Protein AF-A0A101W397-F1 (afdb_monomer_lite)

Foldseek 3Di:
DDDDDDDDDDDDDDDDDDDDDDDDDDDDDDDDDDDPPDPPPPPPPDPPLDFDKWWAAFQFKFAAPDDPPDDIDGGDHTAIWTFGDWDADPVRFIKTWTWDQDPQRDTDTGIDGVVRTDDDQLPAPDFDPQKDKQPATFFAAPSVVCVRLHDQWGWHDDPQAIWTQGPHVPSQKIFHADRPRRTTAKIKGQDPPIAMPVRDGFFDQQVVVLVVVVVPFAFQPDCVQPPQCSSQWGDSDPQKIKGFDWPDSDRDRPITTRMIMIHGRVVVPD

Sequence (270 aa):
MRKICVVLLVVLFITGCSIQHESFKEDPQVEDSTIESQDNTNETDSSAIFPKVMFLKGNDIIRFFPDDKSDSIKEIKNTYVTVYNVINNAEREEWAIVEYIDEVNQKHHGYVMSERLSDRPNIPQYVCNQEAISDIAIGDGLEKAIIQYGDDYEVYKSEFGINYAFNKKNRDVITQIDPMSFTVKAIIVNSSGYKTKENFQVGHNAIKVIESYKSKYEMNTDQQLFNDRPESTFDIGDGYVIEFNYEPKELGEESIITSISLYNITDGDW

Secondary structure (DSSP, 8-state):
---------------------------------------------------EEEEEPTT--EEPSS-TTS-EE-S--SEEEEEEEEEE-TT--EEEEEEEE-TT--EEEEEEEGGGEE------S----S--BTTB-TT-BHHHHHHHH-S-EEEEEETTEEEEEESTTT--EEEEE-TTT-BEEEEEE-STT--BTTS--TTSBHHHHHHHHHTTSEE---TTT-SS-GGGEEEEETTEEEEEEEESSS--TT-EEEEEEEEESTT---

Structure (mmCIF, N/CA/C/O backbone):
data_AF-A0A101W397-F1
#
_entry.id   AF-A0A101W397-F1
#
loop_
_atom_site.group_PDB
_atom_site.id
_atom_site.type_symbol
_atom_site.label_atom_id
_atom_site.label_alt_id
_atom_site.label_comp_id
_atom_site.label_asym_id
_atom_site.label_entity_id
_atom_site.label_seq_id
_atom_site.pdbx_PDB_ins_code
_atom_site.Cartn_x
_atom_site.Cartn_y
_atom_site.Cartn_z
_atom_site.occupancy
_atom_site.B_iso_or_equiv
_atom_site.auth_seq_id
_atom_site.auth_comp_id
_atom_site.auth_asym_id
_atom_site.auth_atom_id
_atom_site.pdbx_PDB_model_num
ATOM 1 N N . MET A 1 1 ? -58.449 36.288 -7.772 1.00 36.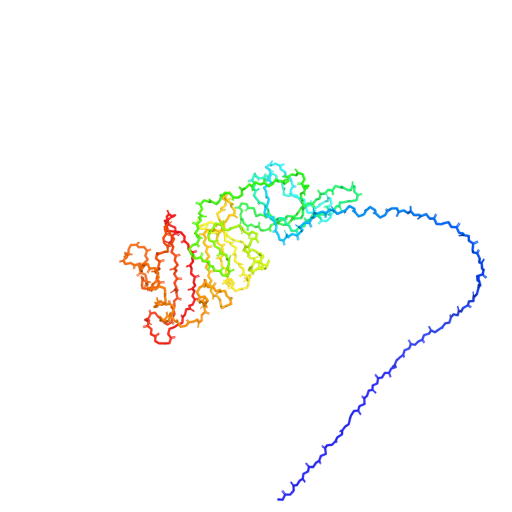91 1 MET A N 1
ATOM 2 C CA . MET A 1 1 ? -58.276 37.252 -8.881 1.00 36.91 1 MET A CA 1
ATOM 3 C C . MET A 1 1 ? -56.986 36.931 -9.617 1.00 36.91 1 MET A C 1
ATOM 5 O O . MET A 1 1 ? -55.999 36.661 -8.957 1.00 36.91 1 MET A O 1
ATOM 9 N N . ARG A 1 2 ? -57.058 36.982 -10.955 1.00 35.59 2 ARG A N 1
ATOM 10 C CA . ARG A 1 2 ? -55.991 37.054 -11.976 1.00 35.59 2 ARG A CA 1
ATOM 11 C C . ARG A 1 2 ? -54.929 35.940 -12.054 1.00 35.59 2 ARG A C 1
ATOM 13 O O . ARG A 1 2 ? -53.919 35.947 -11.369 1.00 35.59 2 ARG A O 1
ATOM 20 N N . LYS A 1 3 ? -55.169 35.069 -13.043 1.00 39.75 3 LYS A N 1
ATOM 21 C CA . LYS A 1 3 ? -54.182 34.387 -13.894 1.00 39.75 3 LYS A CA 1
ATOM 22 C C . LYS A 1 3 ? -53.359 35.414 -14.688 1.00 39.75 3 LYS A C 1
ATOM 24 O O . LYS A 1 3 ? -53.965 36.362 -15.184 1.00 39.75 3 LYS A O 1
ATOM 29 N N . ILE A 1 4 ? -52.074 35.141 -14.929 1.00 40.09 4 ILE A N 1
ATOM 30 C CA . ILE A 1 4 ? -51.375 35.493 -16.179 1.00 40.09 4 ILE A CA 1
ATOM 31 C C . ILE A 1 4 ? -50.495 34.298 -16.585 1.00 40.09 4 ILE A C 1
ATOM 33 O O . ILE A 1 4 ? -49.585 33.906 -15.863 1.00 40.09 4 ILE A O 1
ATOM 37 N N . CYS A 1 5 ? -50.841 33.712 -17.732 1.00 35.28 5 CYS A N 1
ATOM 38 C CA . CYS A 1 5 ? -49.991 32.890 -18.597 1.00 35.28 5 CYS A CA 1
ATOM 39 C C . CYS A 1 5 ? -49.110 33.800 -19.466 1.00 35.28 5 CYS A C 1
ATOM 41 O O . CYS A 1 5 ? -49.537 34.918 -19.725 1.00 35.28 5 CYS A O 1
ATOM 43 N N . VAL A 1 6 ? -47.987 33.280 -19.980 1.00 35.62 6 VAL A N 1
ATOM 44 C CA . VAL A 1 6 ? -47.456 33.349 -21.375 1.00 35.62 6 VAL A CA 1
ATOM 45 C C . VAL A 1 6 ? -46.057 32.680 -21.304 1.00 35.62 6 VAL A C 1
ATOM 47 O O . VAL A 1 6 ? -45.272 33.093 -20.464 1.00 35.62 6 VAL A O 1
ATOM 50 N N . VAL A 1 7 ? -45.692 31.544 -21.921 1.00 34.75 7 VAL A N 1
ATOM 51 C CA . VAL A 1 7 ? -45.865 30.948 -23.269 1.00 34.75 7 VAL A CA 1
ATOM 52 C C . VAL A 1 7 ? -44.753 31.364 -24.262 1.00 34.75 7 VAL A C 1
ATOM 54 O O . VAL A 1 7 ? -44.629 32.544 -24.561 1.00 34.75 7 VAL A O 1
ATOM 57 N N . LEU A 1 8 ? -44.080 30.339 -24.833 1.00 33.28 8 LEU A N 1
ATOM 58 C CA . LEU A 1 8 ? -43.352 30.276 -26.132 1.00 33.28 8 LEU A CA 1
ATOM 59 C C . LEU A 1 8 ? -41.968 30.974 -26.262 1.00 33.28 8 LEU A C 1
ATOM 61 O O . LEU A 1 8 ? -41.724 31.957 -25.585 1.00 33.28 8 LEU A O 1
ATOM 65 N N . LEU A 1 9 ? -41.016 30.599 -27.139 1.00 29.72 9 LEU A N 1
ATOM 66 C CA . LEU A 1 9 ? -40.838 29.538 -28.154 1.00 29.72 9 LEU A CA 1
ATOM 67 C C . LEU A 1 9 ? -39.337 29.503 -28.567 1.00 29.72 9 LEU A C 1
ATOM 69 O O . LEU A 1 9 ? -38.675 30.535 -28.591 1.00 29.72 9 LEU A O 1
ATOM 73 N N . VAL A 1 10 ? -38.877 28.306 -28.938 1.00 37.97 10 VAL A N 1
ATOM 74 C CA . VAL A 1 10 ? -37.783 27.876 -29.848 1.00 37.97 10 VAL A CA 1
ATOM 75 C C . VAL A 1 10 ? -37.373 28.864 -30.959 1.00 37.97 10 VAL A C 1
ATOM 77 O O . VAL A 1 10 ? -38.273 29.454 -31.536 1.00 37.97 10 VAL A O 1
ATOM 80 N N . VAL A 1 11 ? -36.080 28.900 -31.359 1.00 35.59 11 VAL A N 1
ATOM 81 C CA . VAL A 1 11 ? -35.589 28.836 -32.772 1.00 35.59 11 VAL A CA 1
ATOM 82 C C . VAL A 1 11 ? -34.094 28.428 -32.834 1.00 35.59 11 VAL A C 1
ATOM 84 O O . VAL A 1 11 ? -33.241 29.040 -32.197 1.00 35.59 11 VAL A O 1
ATOM 87 N N . LEU A 1 12 ? -33.813 27.394 -33.644 1.00 35.88 12 LEU A N 1
ATOM 88 C CA . LEU A 1 12 ? -32.516 26.968 -34.200 1.00 35.88 12 LEU A CA 1
ATOM 89 C C . LEU A 1 12 ? -31.963 27.975 -35.224 1.00 35.88 12 LEU A C 1
ATOM 91 O O . LEU A 1 12 ? -32.729 28.478 -36.039 1.00 35.88 12 LEU A O 1
ATOM 95 N N . PHE A 1 13 ? -30.636 28.085 -35.338 1.00 31.44 13 PHE A N 1
ATOM 96 C CA . PHE A 1 13 ? -29.997 28.427 -36.615 1.00 31.44 13 PHE A CA 1
ATOM 97 C C . PHE A 1 13 ? -28.867 27.446 -36.950 1.00 31.44 13 PHE A C 1
ATOM 99 O O . PHE A 1 13 ? -27.855 27.366 -36.259 1.00 31.44 13 PHE A O 1
ATOM 106 N N . ILE A 1 14 ? -29.091 26.700 -38.034 1.00 40.31 14 ILE A N 1
ATOM 107 C CA . ILE A 1 14 ? -28.082 26.043 -38.873 1.00 40.31 14 ILE A CA 1
ATOM 108 C C . ILE A 1 14 ? -27.760 27.003 -40.032 1.00 40.31 14 ILE A C 1
ATOM 110 O O . ILE A 1 14 ? -28.566 27.877 -40.355 1.00 40.31 14 ILE A O 1
ATOM 114 N N . THR A 1 15 ? -26.633 26.731 -40.694 1.00 39.16 15 THR A N 1
ATOM 115 C CA . THR A 1 15 ? -26.078 27.235 -41.968 1.00 39.16 15 THR A CA 1
ATOM 116 C C . THR A 1 15 ? -24.932 28.220 -41.746 1.00 39.16 15 THR A C 1
ATOM 118 O O . THR A 1 15 ? -25.060 29.173 -40.995 1.00 39.16 15 THR A O 1
ATOM 121 N N . GLY A 1 16 ? -23.747 28.040 -42.322 1.00 30.30 16 GLY A N 1
ATOM 122 C CA . GLY A 1 16 ? -23.293 27.106 -43.349 1.00 30.30 16 GLY A CA 1
ATOM 123 C C . GLY A 1 16 ? -22.320 27.853 -44.259 1.00 30.30 16 GLY A C 1
ATOM 124 O O . GLY A 1 16 ? -22.535 29.029 -44.527 1.00 30.30 16 GLY A O 1
ATOM 125 N N . CYS A 1 17 ? -21.270 27.190 -44.738 1.00 28.19 17 CYS A N 1
ATOM 126 C CA . CYS A 1 17 ? -20.676 27.538 -46.026 1.00 28.19 17 CYS A CA 1
ATOM 127 C C . CYS A 1 17 ? -19.911 26.339 -46.591 1.00 28.19 17 CYS A C 1
ATOM 129 O O . CYS A 1 17 ? -18.896 25.895 -46.063 1.00 28.19 17 CYS A O 1
ATOM 131 N N . SER A 1 18 ? -20.489 25.818 -47.662 1.00 34.91 18 SER A N 1
ATOM 132 C CA . SER A 1 18 ? -20.019 24.803 -48.592 1.00 34.91 18 SER A CA 1
ATOM 133 C C . SER A 1 18 ? -19.265 25.447 -49.754 1.00 34.91 18 SER A C 1
ATOM 135 O O . SER A 1 18 ? -19.699 26.496 -50.225 1.00 34.91 18 SER A O 1
ATOM 137 N N . ILE A 1 19 ? -18.255 24.762 -50.301 1.00 34.69 19 ILE A N 1
ATOM 138 C CA . ILE A 1 19 ? -17.840 24.906 -51.707 1.00 34.69 19 ILE A CA 1
ATOM 139 C C . ILE A 1 19 ? -17.563 23.501 -52.284 1.00 34.69 19 ILE A C 1
ATOM 141 O O . ILE A 1 19 ? -16.684 22.790 -51.804 1.00 34.69 19 ILE A O 1
ATOM 145 N N . GLN A 1 20 ? -18.375 23.118 -53.281 1.00 33.06 20 GLN A N 1
ATOM 146 C CA . GLN A 1 20 ? -18.182 22.039 -54.275 1.00 33.06 20 GLN A CA 1
ATOM 147 C C . GLN A 1 20 ? -17.235 22.552 -55.387 1.00 33.06 20 GLN A C 1
ATOM 149 O O . GLN A 1 20 ? -17.076 23.761 -55.511 1.00 33.06 20 GLN A O 1
ATOM 154 N N . HIS A 1 21 ? -16.536 21.778 -56.220 1.00 31.52 21 HIS A N 1
ATOM 155 C CA . HIS A 1 21 ? -16.896 20.803 -57.276 1.00 31.52 21 HIS A CA 1
ATOM 156 C C . HIS A 1 21 ? -15.503 20.376 -57.866 1.00 31.52 21 HIS A C 1
ATOM 158 O O . HIS A 1 21 ? -14.540 21.112 -57.678 1.00 31.52 21 HIS A O 1
ATOM 164 N N . GLU A 1 22 ? -15.215 19.264 -58.553 1.00 30.42 22 GLU A N 1
ATOM 165 C CA . GLU A 1 22 ? -15.945 18.542 -59.593 1.00 30.42 22 GLU A CA 1
ATOM 166 C C . GLU A 1 22 ? -15.220 17.215 -59.947 1.00 30.42 22 GLU A C 1
ATOM 168 O O . GLU A 1 22 ? -14.023 17.053 -59.722 1.00 30.42 22 GLU A O 1
ATOM 173 N N . SER A 1 23 ? -15.980 16.278 -60.511 1.00 32.44 23 SER A N 1
ATOM 174 C CA . SER A 1 23 ? -15.642 14.916 -60.959 1.00 32.44 23 SER A CA 1
ATOM 175 C C . SER A 1 23 ? -14.946 14.833 -62.330 1.00 32.44 23 SER A C 1
ATOM 177 O O . SER A 1 23 ? -15.155 15.735 -63.129 1.00 32.44 23 SER A O 1
ATOM 179 N N . PHE A 1 24 ? -14.330 13.689 -62.682 1.00 28.45 24 PHE A N 1
ATOM 180 C CA . PHE A 1 24 ? -14.788 12.802 -63.785 1.00 28.45 24 PHE A CA 1
ATOM 181 C C . PHE A 1 24 ? -13.982 11.474 -63.878 1.00 28.45 24 PHE A C 1
ATOM 183 O O . PHE A 1 24 ? -12.759 11.508 -63.854 1.00 28.45 24 PHE A O 1
ATOM 190 N N . LYS A 1 25 ? -14.746 10.361 -63.957 1.00 31.25 25 LYS A N 1
ATOM 191 C CA . LYS A 1 25 ? -14.630 9.025 -64.627 1.00 31.25 25 LYS A CA 1
ATOM 192 C C . LYS A 1 25 ? -13.256 8.526 -65.145 1.00 31.25 25 LYS A C 1
ATOM 194 O O . LYS A 1 25 ? -12.457 9.324 -65.595 1.00 31.25 25 LYS A O 1
ATOM 199 N N . GLU A 1 26 ? -12.928 7.233 -65.237 1.00 30.48 26 GLU A N 1
ATOM 200 C CA . GLU A 1 26 ? -13.693 6.006 -65.541 1.00 30.48 26 GLU A CA 1
ATOM 201 C C . GLU A 1 26 ? -12.789 4.777 -65.235 1.00 30.48 26 GLU A C 1
ATOM 203 O O . GLU A 1 26 ? -11.574 4.864 -65.401 1.00 30.48 26 GLU A O 1
ATOM 208 N N . ASP A 1 27 ? -13.371 3.656 -64.799 1.00 34.47 27 ASP A N 1
ATOM 209 C CA . ASP A 1 27 ? -12.743 2.315 -64.702 1.00 34.47 27 ASP A CA 1
ATOM 210 C C . ASP A 1 27 ? -12.672 1.675 -66.117 1.00 34.47 27 ASP A C 1
ATOM 212 O O . ASP A 1 27 ? -13.487 2.090 -66.955 1.00 34.47 27 ASP A O 1
ATOM 216 N N . PRO A 1 28 ? -11.838 0.642 -66.430 1.00 39.69 28 PRO A N 1
ATOM 217 C CA . PRO A 1 28 ? -12.188 -0.711 -65.958 1.00 39.69 28 PRO A CA 1
ATOM 218 C C . PRO A 1 28 ? -11.096 -1.833 -65.924 1.00 39.69 28 PRO A C 1
ATOM 220 O O . PRO A 1 28 ? -10.083 -1.796 -66.614 1.00 39.69 28 PRO A O 1
ATOM 223 N N . GLN A 1 29 ? -11.479 -2.923 -65.235 1.00 29.38 29 GLN A N 1
ATOM 224 C CA . GLN A 1 29 ? -11.135 -4.364 -65.376 1.00 29.38 29 GLN A CA 1
ATOM 225 C C . GLN A 1 29 ? -9.788 -4.901 -64.841 1.00 29.38 29 GLN A C 1
ATOM 227 O O . GLN A 1 29 ? -8.720 -4.574 -65.336 1.00 29.38 29 GLN A O 1
ATOM 232 N N . VAL A 1 30 ? -9.844 -5.666 -63.737 1.00 33.97 30 VAL A N 1
ATOM 233 C CA . VAL A 1 30 ? -9.793 -7.152 -63.613 1.00 33.97 30 VAL A CA 1
ATOM 234 C C . VAL A 1 30 ? -8.415 -7.757 -63.902 1.00 33.97 30 VAL A C 1
ATOM 236 O O . VAL A 1 30 ? -8.074 -7.976 -65.055 1.00 33.97 30 VAL A O 1
ATOM 239 N N . GLU A 1 31 ? -7.717 -8.182 -62.844 1.00 28.48 31 GLU A N 1
ATOM 240 C CA . GLU A 1 31 ? -7.056 -9.490 -62.846 1.00 28.48 31 GLU A CA 1
ATOM 241 C C . GLU A 1 31 ? -6.962 -10.076 -61.430 1.00 28.48 31 GLU A C 1
ATOM 243 O O . GLU A 1 31 ? -6.733 -9.391 -60.434 1.00 28.48 31 GLU A O 1
ATOM 248 N N . ASP A 1 32 ? -7.259 -11.365 -61.405 1.00 33.31 32 ASP A N 1
ATOM 249 C CA . ASP A 1 32 ? -7.412 -12.291 -60.302 1.00 33.31 32 ASP A CA 1
ATOM 250 C C . ASP A 1 32 ? -6.035 -12.763 -59.816 1.00 33.31 32 ASP A C 1
ATOM 252 O O . ASP A 1 32 ? -5.227 -13.249 -60.605 1.00 33.31 32 ASP A O 1
ATOM 256 N N . SER A 1 33 ? -5.769 -12.654 -58.517 1.00 32.09 33 SER A N 1
ATOM 257 C CA . SER A 1 33 ? -4.802 -13.535 -57.864 1.00 32.09 33 SER A CA 1
ATOM 258 C C . SER A 1 33 ? -5.126 -13.629 -56.381 1.00 32.09 33 SER A C 1
ATOM 260 O O . SER A 1 33 ? -4.724 -12.804 -55.558 1.00 32.09 33 SER A O 1
ATOM 262 N N . THR A 1 34 ? -5.883 -14.670 -56.065 1.00 34.09 34 THR A N 1
ATOM 263 C CA . THR A 1 34 ? -5.997 -15.275 -54.745 1.00 34.09 34 THR A CA 1
ATOM 264 C C . THR A 1 34 ? -4.592 -15.614 -54.236 1.00 34.09 34 THR A C 1
ATOM 266 O O . THR A 1 34 ? -3.921 -16.489 -54.780 1.00 34.09 34 THR A O 1
ATOM 269 N N . ILE A 1 35 ? -4.132 -14.923 -53.193 1.00 34.72 35 ILE A N 1
ATOM 270 C CA . ILE A 1 35 ? -3.017 -15.383 -52.363 1.00 34.72 35 ILE A CA 1
ATOM 271 C C . ILE A 1 35 ? -3.582 -15.549 -50.958 1.00 34.72 35 ILE A C 1
ATOM 273 O O . ILE A 1 35 ? -3.783 -14.581 -50.228 1.00 34.72 35 ILE A O 1
ATOM 277 N N . GLU A 1 36 ? -3.871 -16.802 -50.614 1.00 37.88 36 GLU A N 1
ATOM 278 C CA . GLU A 1 36 ? -4.020 -17.258 -49.238 1.00 37.88 36 GLU A CA 1
ATOM 279 C C . GLU A 1 36 ? -2.698 -16.992 -48.502 1.00 37.88 36 GLU A C 1
ATOM 281 O O . GLU A 1 36 ? -1.768 -17.796 -48.546 1.00 37.88 36 GLU A O 1
ATOM 286 N N . SER A 1 37 ? -2.579 -15.842 -47.839 1.00 32.38 37 SER A N 1
ATOM 287 C CA . SER A 1 37 ? -1.564 -15.665 -46.807 1.00 32.38 37 SER A CA 1
ATOM 288 C C . SER A 1 37 ? -2.167 -16.122 -45.490 1.00 32.38 37 SER A C 1
ATOM 290 O O . SER A 1 37 ? -3.020 -15.447 -44.917 1.00 32.38 37 SER A O 1
ATOM 292 N N . GLN A 1 38 ? -1.734 -17.312 -45.089 1.00 31.27 38 GLN A N 1
ATOM 293 C CA . GLN A 1 38 ? -2.025 -17.983 -43.834 1.00 31.27 38 GLN A CA 1
ATOM 294 C C . GLN A 1 38 ? -2.117 -17.001 -42.665 1.00 31.27 38 GLN A C 1
ATOM 296 O O . GLN A 1 38 ? -1.172 -16.270 -42.360 1.00 31.27 38 GLN A O 1
ATOM 301 N N . ASP A 1 39 ? -3.276 -17.045 -42.020 1.00 31.11 39 ASP A N 1
ATOM 302 C CA . ASP A 1 39 ? -3.563 -16.462 -40.722 1.00 31.11 39 ASP A CA 1
ATOM 303 C C . ASP A 1 39 ? -2.700 -17.185 -39.676 1.00 31.11 39 ASP A C 1
ATOM 305 O O . ASP A 1 39 ? -3.100 -18.170 -39.059 1.00 31.11 39 ASP A O 1
ATOM 309 N N . ASN A 1 40 ? -1.445 -16.754 -39.547 1.00 32.59 40 ASN A N 1
ATOM 310 C CA . ASN A 1 40 ? -0.620 -17.065 -38.390 1.00 32.59 40 ASN A CA 1
ATOM 311 C C . ASN A 1 40 ? -1.003 -16.076 -37.289 1.00 32.59 40 ASN A C 1
ATOM 313 O O . ASN A 1 40 ? -0.255 -15.146 -36.977 1.00 32.59 40 ASN A O 1
ATOM 317 N N . THR A 1 41 ? -2.169 -16.293 -36.681 1.00 32.72 41 THR A N 1
ATOM 318 C CA . THR A 1 41 ? -2.418 -15.869 -35.305 1.00 32.72 41 THR A CA 1
ATOM 319 C C . THR A 1 41 ? -1.435 -16.623 -34.418 1.00 32.72 41 THR A C 1
ATOM 321 O O . THR A 1 41 ? -1.744 -17.665 -33.845 1.00 32.72 41 THR A O 1
ATOM 324 N N . ASN A 1 42 ? -0.213 -16.098 -34.328 1.00 29.75 42 ASN A N 1
ATOM 325 C CA . ASN A 1 42 ? 0.580 -16.276 -33.131 1.00 29.75 42 ASN A CA 1
ATOM 326 C C . ASN A 1 42 ? -0.223 -15.604 -32.018 1.00 29.75 42 ASN A C 1
ATOM 328 O O . ASN A 1 42 ? -0.209 -14.381 -31.873 1.00 29.75 42 ASN A O 1
ATOM 332 N N . GLU A 1 43 ? -0.970 -16.422 -31.282 1.00 36.91 43 GLU A N 1
ATOM 333 C CA . GLU A 1 43 ? -1.355 -16.138 -29.909 1.00 36.91 43 GLU A CA 1
ATOM 334 C C . GLU A 1 43 ? -0.064 -15.862 -29.133 1.00 36.91 43 GLU A C 1
ATOM 336 O O . GLU A 1 43 ? 0.567 -16.753 -28.568 1.00 36.91 43 GLU A O 1
ATOM 341 N N . THR A 1 44 ? 0.380 -14.607 -29.159 1.00 32.34 44 THR A N 1
ATOM 342 C CA . THR A 1 44 ? 1.275 -14.098 -28.132 1.00 32.34 44 THR A CA 1
ATOM 343 C C . THR A 1 44 ? 0.401 -13.875 -26.913 1.00 32.34 44 THR A C 1
ATOM 345 O O . THR A 1 44 ? -0.233 -12.833 -26.753 1.00 32.34 44 THR A O 1
ATOM 348 N N . ASP A 1 45 ? 0.327 -14.923 -26.105 1.00 43.69 45 ASP A N 1
ATOM 349 C CA . ASP A 1 45 ? -0.068 -14.886 -24.710 1.00 43.69 45 ASP A CA 1
ATOM 350 C C . ASP A 1 45 ? 0.754 -13.780 -24.022 1.00 43.69 45 ASP A C 1
ATOM 352 O O . ASP A 1 45 ? 1.942 -13.930 -23.736 1.00 43.69 45 ASP A O 1
ATOM 356 N N . SER A 1 46 ? 0.161 -12.596 -23.889 1.00 39.72 46 SER A N 1
ATOM 357 C CA . SER A 1 46 ? 0.744 -11.455 -23.190 1.00 39.72 46 SER A CA 1
ATOM 358 C C . SER A 1 46 ? -0.361 -10.815 -22.371 1.00 39.72 46 SER A C 1
ATOM 360 O O . SER A 1 46 ? -1.086 -9.915 -22.799 1.00 39.72 46 SER A O 1
ATOM 362 N N . SER A 1 47 ? -0.515 -11.365 -21.171 1.00 46.53 47 SER A N 1
ATOM 363 C CA . SER A 1 47 ? -1.260 -10.792 -20.064 1.00 46.53 47 SER A CA 1
ATOM 364 C C . SER A 1 47 ? -0.647 -9.441 -19.681 1.00 46.53 47 SER A C 1
ATOM 366 O O . SER A 1 47 ? 0.154 -9.349 -18.749 1.00 46.53 47 SER A O 1
ATOM 368 N N . ALA A 1 48 ? -0.980 -8.374 -20.398 1.00 46.16 48 ALA A N 1
ATOM 369 C CA . ALA A 1 48 ? -0.565 -7.036 -20.003 1.00 46.16 48 ALA A CA 1
ATOM 370 C C . ALA A 1 48 ? -1.447 -6.550 -18.838 1.00 46.16 48 ALA A C 1
ATOM 372 O O . ALA A 1 48 ? -2.368 -5.759 -19.023 1.00 46.16 48 ALA A O 1
ATOM 373 N N . ILE A 1 49 ? -1.178 -7.054 -17.630 1.00 56.25 49 ILE A N 1
ATOM 374 C CA . ILE A 1 49 ? -1.565 -6.382 -16.389 1.00 56.25 49 ILE A CA 1
ATOM 375 C C . ILE A 1 49 ? -0.384 -5.478 -16.037 1.00 56.25 49 ILE A C 1
ATOM 377 O O . ILE A 1 49 ? 0.628 -5.938 -15.516 1.00 56.25 49 ILE A O 1
ATOM 381 N N . PHE A 1 50 ? -0.490 -4.204 -16.399 1.00 67.50 50 PHE A N 1
ATOM 382 C CA . PHE A 1 50 ? 0.398 -3.155 -15.908 1.00 67.50 50 PHE A CA 1
ATOM 383 C C . PHE A 1 50 ? -0.359 -2.327 -14.871 1.00 67.50 50 PHE A C 1
ATOM 385 O O . PHE A 1 50 ? -1.561 -2.103 -15.057 1.00 67.50 50 PHE A O 1
ATOM 392 N N . PRO A 1 51 ? 0.306 -1.846 -13.807 1.00 85.00 51 PRO A N 1
ATOM 393 C CA . PRO A 1 51 ? 1.757 -1.847 -13.542 1.00 85.00 51 PRO A CA 1
ATOM 394 C C . PRO A 1 51 ? 2.341 -3.168 -12.997 1.00 85.00 51 PRO A C 1
ATOM 396 O O . PRO A 1 51 ? 1.647 -3.902 -12.302 1.00 85.00 51 PRO A O 1
ATOM 399 N N . LYS A 1 52 ? 3.639 -3.420 -13.256 1.00 87.19 52 LYS A N 1
ATOM 400 C CA . LYS A 1 52 ? 4.423 -4.570 -12.754 1.00 87.19 52 LYS A CA 1
ATOM 401 C C . LYS A 1 52 ? 5.764 -4.130 -12.146 1.00 87.19 52 LYS A C 1
ATOM 403 O O . LYS A 1 52 ? 6.513 -3.409 -12.785 1.00 87.19 52 LYS A O 1
ATOM 408 N N . VAL A 1 53 ? 6.124 -4.580 -10.954 1.00 86.50 53 VAL A N 1
ATOM 409 C CA . VAL A 1 53 ? 7.395 -4.325 -10.272 1.00 86.50 53 VAL A CA 1
ATOM 410 C C . VAL A 1 53 ? 8.428 -5.357 -10.720 1.00 86.50 53 VAL A C 1
ATOM 412 O O . VAL A 1 53 ? 8.234 -6.564 -10.604 1.00 86.50 53 VAL A O 1
ATOM 415 N N . MET A 1 54 ? 9.562 -4.882 -11.228 1.00 89.31 54 MET A N 1
ATOM 416 C CA . MET A 1 54 ? 10.661 -5.724 -11.701 1.00 89.31 54 MET A CA 1
ATOM 417 C C . MET A 1 54 ? 11.990 -5.265 -11.110 1.00 89.31 54 MET A C 1
ATOM 419 O O . MET A 1 54 ? 12.161 -4.104 -10.743 1.00 89.31 54 MET A O 1
ATOM 423 N N . PHE A 1 55 ? 12.959 -6.175 -11.026 1.00 88.06 55 PHE A N 1
ATOM 424 C CA . PHE A 1 55 ? 14.288 -5.851 -10.523 1.00 88.06 55 PHE A CA 1
ATOM 425 C C . PHE A 1 55 ? 15.204 -5.385 -11.657 1.00 88.06 55 PHE A C 1
ATOM 427 O O . PHE A 1 55 ? 15.426 -6.126 -12.620 1.00 88.06 55 PHE A O 1
ATOM 434 N N . LEU A 1 56 ? 15.782 -4.196 -11.491 1.00 87.56 56 LEU A N 1
ATOM 435 C CA . LEU A 1 56 ? 16.812 -3.622 -12.347 1.00 87.56 56 LEU A CA 1
ATOM 436 C C . LEU A 1 56 ? 18.189 -3.832 -11.709 1.00 87.56 56 LEU A C 1
ATOM 438 O O . LEU A 1 56 ? 18.456 -3.419 -10.574 1.00 87.56 56 LEU A O 1
ATOM 442 N N . LYS A 1 57 ? 19.086 -4.486 -12.449 1.00 80.44 57 LYS A N 1
ATOM 443 C CA . LYS A 1 57 ? 20.458 -4.710 -11.996 1.00 80.44 57 LYS A CA 1
ATOM 444 C C . LYS A 1 57 ? 21.248 -3.397 -12.028 1.00 80.44 57 LYS A C 1
ATOM 446 O O . LYS A 1 57 ? 21.055 -2.537 -12.875 1.00 80.44 57 LYS A O 1
ATOM 451 N N . GLY A 1 58 ? 22.152 -3.243 -11.070 1.00 72.94 58 GLY A N 1
ATOM 452 C CA . GLY A 1 58 ? 22.945 -2.035 -10.923 1.00 72.94 58 GLY A CA 1
ATOM 453 C C . GLY A 1 58 ? 23.912 -1.807 -12.085 1.00 72.94 58 GLY A C 1
ATOM 454 O O . GLY A 1 58 ? 24.333 -2.755 -12.752 1.00 72.94 58 GLY A O 1
ATOM 455 N N . ASN A 1 59 ? 24.309 -0.544 -12.253 1.00 70.12 59 ASN A N 1
ATOM 456 C CA . ASN A 1 59 ? 25.105 0.008 -13.358 1.00 70.12 59 ASN A CA 1
ATOM 457 C C . ASN A 1 59 ? 24.381 0.103 -14.710 1.00 70.12 59 ASN A C 1
ATOM 459 O O . ASN A 1 59 ? 25.011 0.478 -15.701 1.00 70.12 59 ASN A O 1
ATOM 463 N N . ASP A 1 60 ? 23.083 -0.196 -14.760 1.00 76.31 60 ASP A N 1
ATOM 464 C CA . ASP A 1 60 ? 22.257 0.115 -15.924 1.00 76.31 60 ASP A CA 1
ATOM 465 C C . ASP A 1 60 ? 21.897 1.614 -15.969 1.00 76.31 60 ASP A C 1
ATOM 467 O O . ASP A 1 60 ? 22.144 2.383 -15.032 1.00 76.31 60 ASP A O 1
ATOM 471 N N . ILE A 1 61 ? 21.364 2.044 -17.114 1.00 76.75 61 ILE A N 1
ATOM 472 C CA . ILE A 1 61 ? 21.004 3.435 -17.396 1.00 76.75 61 ILE A CA 1
ATOM 473 C C . ILE A 1 61 ? 19.504 3.498 -17.662 1.00 76.75 61 ILE A C 1
ATOM 475 O O . ILE A 1 61 ? 19.017 2.818 -18.565 1.00 76.75 61 ILE A O 1
ATOM 479 N N . ILE A 1 62 ? 18.800 4.370 -16.941 1.00 81.12 62 ILE A N 1
ATOM 480 C CA . ILE A 1 62 ? 17.441 4.775 -17.310 1.00 81.12 62 ILE A CA 1
ATOM 481 C C . ILE A 1 62 ? 17.554 6.010 -18.204 1.00 81.12 62 ILE A C 1
ATOM 483 O O . ILE A 1 62 ? 18.142 7.027 -17.822 1.00 81.12 62 ILE A O 1
ATOM 487 N N . ARG A 1 63 ? 17.023 5.901 -19.422 1.00 81.19 63 ARG A N 1
ATOM 488 C CA . ARG A 1 63 ? 17.035 6.967 -20.438 1.00 81.19 63 ARG A CA 1
ATOM 489 C C . ARG A 1 63 ? 15.681 7.667 -20.469 1.00 81.19 63 ARG A C 1
ATOM 491 O O . ARG A 1 63 ? 14.668 6.981 -20.363 1.00 81.19 63 ARG A O 1
ATOM 498 N N . PHE A 1 64 ? 15.617 8.982 -20.672 1.00 71.00 64 PHE A N 1
ATOM 499 C CA . PHE A 1 64 ? 14.341 9.602 -21.043 1.00 71.00 64 PHE A CA 1
ATOM 500 C C . PHE A 1 64 ? 14.113 9.377 -22.554 1.00 71.00 64 PHE A C 1
ATOM 502 O O . PHE A 1 64 ? 14.966 9.666 -23.383 1.00 71.00 64 PHE A O 1
ATOM 509 N N . PHE A 1 65 ? 12.984 8.798 -22.948 1.00 60.88 65 PHE A N 1
ATOM 510 C CA . PHE A 1 65 ? 12.577 8.703 -24.360 1.00 60.88 65 PHE A CA 1
ATOM 511 C C . PHE A 1 65 ? 11.737 9.935 -24.726 1.00 60.88 65 PHE A C 1
ATOM 513 O O . PHE A 1 65 ? 11.094 10.499 -23.834 1.00 60.88 65 PHE A O 1
ATOM 520 N N . PRO A 1 66 ? 11.634 10.326 -26.010 1.00 54.31 66 PRO A N 1
ATOM 521 C CA . PRO A 1 66 ? 12.280 9.753 -27.200 1.00 54.31 66 PRO A CA 1
ATOM 522 C C . PRO A 1 66 ? 13.645 10.350 -27.553 1.00 54.31 66 PRO A C 1
ATOM 524 O O . PRO A 1 66 ? 14.236 9.932 -28.544 1.00 54.31 66 PRO A O 1
ATOM 527 N N . ASP A 1 67 ? 14.138 11.327 -26.796 1.00 53.62 67 ASP A N 1
ATOM 528 C CA . ASP A 1 67 ? 15.309 12.099 -27.208 1.00 53.62 67 ASP A CA 1
ATOM 529 C C . ASP A 1 67 ? 16.620 11.452 -26.743 1.00 53.62 67 ASP A C 1
ATOM 531 O O . ASP A 1 67 ? 16.904 11.354 -25.549 1.00 53.62 67 ASP A O 1
ATOM 535 N N . ASP A 1 68 ? 17.465 11.082 -27.704 1.00 50.94 68 ASP A N 1
ATOM 536 C CA . ASP A 1 68 ? 18.832 10.568 -27.523 1.00 50.94 68 ASP A CA 1
ATOM 537 C C . ASP A 1 68 ? 19.780 11.557 -26.810 1.00 50.94 68 ASP A C 1
ATOM 539 O O . ASP A 1 68 ? 20.853 11.175 -26.337 1.00 50.94 68 ASP A O 1
ATOM 543 N N . LYS A 1 69 ? 19.363 12.824 -26.714 1.00 51.81 69 LYS A N 1
ATOM 544 C CA . LYS A 1 69 ? 20.053 13.939 -26.048 1.00 51.81 69 LYS A CA 1
ATOM 545 C C . LYS A 1 69 ? 19.515 14.283 -24.666 1.00 51.81 69 LYS A C 1
ATOM 547 O O . LYS A 1 69 ? 20.013 15.224 -24.050 1.00 51.81 69 LYS A O 1
ATOM 552 N N . SER A 1 70 ? 18.484 13.589 -24.207 1.00 56.31 70 SER A N 1
ATOM 553 C CA . SER A 1 70 ? 17.951 13.809 -22.872 1.00 56.31 70 SER A CA 1
ATOM 554 C C . SER A 1 70 ? 18.937 13.329 -21.803 1.00 56.31 70 SER A C 1
ATOM 556 O O . SER A 1 70 ? 19.797 12.474 -22.047 1.00 56.31 70 SER A O 1
ATOM 558 N N . ASP A 1 71 ? 18.836 13.915 -20.610 1.00 62.03 71 ASP A N 1
ATOM 559 C CA . ASP A 1 71 ? 19.634 13.484 -19.470 1.00 62.03 71 ASP A CA 1
ATOM 560 C C . ASP A 1 71 ? 19.417 11.983 -19.201 1.00 62.03 71 ASP A C 1
ATOM 562 O O . ASP A 1 71 ? 18.438 11.364 -19.604 1.00 62.03 71 ASP A O 1
ATOM 566 N N . SER A 1 72 ? 20.378 11.331 -18.568 1.00 72.94 72 SER A N 1
ATOM 567 C CA . SER A 1 72 ? 20.244 9.914 -18.227 1.00 72.94 72 SER A CA 1
ATOM 568 C C . SER A 1 72 ? 20.507 9.744 -16.753 1.00 72.94 72 SER A C 1
ATOM 570 O O . SER A 1 72 ? 21.426 10.360 -16.208 1.00 72.94 72 SER A O 1
ATOM 572 N N . ILE A 1 73 ? 19.718 8.886 -16.115 1.00 74.56 73 ILE A N 1
ATOM 573 C CA . ILE A 1 73 ? 19.996 8.473 -14.748 1.00 74.56 73 ILE A CA 1
ATOM 574 C C . ILE A 1 73 ? 21.045 7.374 -14.854 1.00 74.56 73 ILE A C 1
ATOM 576 O O . ILE A 1 73 ? 20.769 6.261 -15.307 1.00 74.56 73 ILE A O 1
ATOM 580 N N . LYS A 1 74 ? 22.281 7.746 -14.528 1.00 74.25 74 LYS A N 1
ATOM 581 C CA . LYS A 1 74 ? 23.448 6.862 -14.535 1.00 74.25 74 LYS A CA 1
ATOM 582 C C . LYS A 1 74 ? 23.679 6.295 -13.140 1.00 74.25 74 LYS A C 1
ATOM 584 O O . LYS A 1 74 ? 23.194 6.847 -12.158 1.00 74.25 74 LYS A O 1
ATOM 589 N N . GLU A 1 75 ? 24.468 5.224 -13.077 1.00 70.75 75 GLU A N 1
ATOM 590 C CA . GLU A 1 75 ? 24.950 4.638 -11.816 1.00 70.75 75 GLU A CA 1
ATOM 591 C C . GLU A 1 75 ? 23.818 4.193 -10.879 1.00 70.75 75 GLU A C 1
ATOM 593 O O . GLU A 1 75 ? 23.930 4.260 -9.655 1.00 70.75 75 GLU A O 1
ATOM 598 N N . ILE A 1 76 ? 22.719 3.700 -11.458 1.00 76.94 76 ILE A N 1
ATOM 599 C CA . ILE A 1 76 ? 21.606 3.159 -10.684 1.00 76.94 76 ILE A CA 1
ATOM 600 C C . ILE A 1 76 ? 22.119 1.939 -9.925 1.00 76.94 76 ILE A C 1
ATOM 602 O O . ILE A 1 76 ? 22.706 1.025 -10.510 1.00 76.94 76 ILE A O 1
ATOM 606 N N . LYS A 1 77 ? 21.940 1.929 -8.605 1.00 79.12 77 LYS A N 1
ATOM 607 C CA . LYS A 1 77 ? 22.198 0.737 -7.794 1.00 79.12 77 LYS A CA 1
ATOM 608 C C . LYS A 1 77 ? 21.137 -0.317 -8.097 1.00 79.12 77 LYS A C 1
ATOM 610 O O . LYS A 1 77 ? 20.067 -0.010 -8.602 1.00 79.12 77 LYS A O 1
ATOM 615 N N . ASN A 1 78 ? 21.434 -1.565 -7.749 1.00 80.12 78 ASN A N 1
ATOM 616 C CA . ASN A 1 78 ? 20.435 -2.632 -7.717 1.00 80.12 78 ASN A CA 1
ATOM 617 C C . ASN A 1 78 ? 19.143 -2.131 -7.055 1.00 80.12 78 ASN A C 1
ATOM 619 O O . ASN A 1 78 ? 19.188 -1.722 -5.894 1.00 80.12 78 ASN A O 1
ATOM 623 N N . THR A 1 79 ? 18.030 -2.167 -7.779 1.00 81.69 79 THR A N 1
ATOM 624 C CA . THR A 1 79 ? 16.770 -1.594 -7.303 1.00 81.69 79 THR A CA 1
ATOM 625 C C . THR A 1 79 ? 15.574 -2.290 -7.940 1.00 81.69 79 THR A C 1
ATOM 627 O O . THR A 1 79 ? 15.716 -3.012 -8.929 1.00 81.69 79 THR A O 1
ATOM 630 N N . TYR A 1 80 ? 14.393 -2.057 -7.383 1.00 84.81 80 TYR A N 1
ATOM 631 C CA . TYR A 1 80 ? 13.136 -2.390 -8.034 1.00 84.81 80 TYR A CA 1
ATOM 632 C C . TYR A 1 80 ? 12.580 -1.158 -8.748 1.00 84.81 80 TYR A C 1
ATOM 634 O O . TYR A 1 80 ? 12.747 -0.024 -8.295 1.00 84.81 80 TYR A O 1
ATOM 642 N N . VAL A 1 81 ? 11.935 -1.394 -9.883 1.00 87.12 81 VAL A N 1
ATOM 643 C CA . VAL A 1 81 ? 11.276 -0.376 -10.702 1.00 87.12 81 VAL A CA 1
ATOM 644 C C . VAL A 1 81 ? 9.864 -0.826 -11.041 1.00 87.12 81 VAL A C 1
ATOM 646 O O . VAL A 1 81 ? 9.618 -2.020 -11.208 1.00 87.12 81 VAL A O 1
ATOM 649 N N . THR A 1 82 ? 8.948 0.124 -11.184 1.00 87.38 82 THR A N 1
ATOM 650 C CA . THR A 1 82 ? 7.579 -0.147 -11.633 1.00 87.38 82 THR A CA 1
ATOM 651 C C . THR A 1 82 ? 7.510 0.010 -13.146 1.00 87.38 82 THR A C 1
ATOM 653 O O . THR A 1 82 ? 7.682 1.103 -13.672 1.00 87.38 82 THR A O 1
ATOM 656 N N . VAL A 1 83 ? 7.269 -1.077 -13.863 1.00 88.56 83 VAL A N 1
ATOM 657 C CA . VAL A 1 83 ? 7.052 -1.137 -15.308 1.00 88.56 83 VAL A CA 1
ATOM 658 C C . VAL A 1 83 ? 5.584 -0.858 -15.618 1.00 88.56 83 VAL A C 1
ATOM 660 O O . VAL A 1 83 ? 4.702 -1.557 -15.126 1.00 88.56 83 VAL A O 1
ATOM 663 N N . TYR A 1 84 ? 5.314 0.130 -16.468 1.00 86.31 84 TYR A N 1
ATOM 664 C CA . TYR A 1 84 ? 3.953 0.468 -16.912 1.00 86.31 84 TYR A CA 1
ATOM 665 C C . TYR A 1 84 ? 3.620 -0.022 -18.309 1.00 86.31 84 TYR A C 1
ATOM 667 O O . TYR A 1 84 ? 2.450 -0.140 -18.657 1.00 86.31 84 TYR A O 1
ATOM 675 N N . ASN A 1 85 ? 4.634 -0.197 -19.151 1.00 86.69 85 ASN A N 1
ATOM 676 C CA . ASN A 1 85 ? 4.437 -0.618 -20.525 1.00 86.69 85 ASN A CA 1
ATOM 677 C C . ASN A 1 85 ? 5.745 -1.149 -21.107 1.00 86.69 85 ASN A C 1
ATOM 679 O O . ASN A 1 85 ? 6.823 -0.797 -20.628 1.00 86.69 85 ASN A O 1
ATOM 683 N N . VAL A 1 86 ? 5.649 -1.926 -22.181 1.00 88.06 86 VAL A N 1
ATOM 684 C CA . VAL A 1 86 ? 6.784 -2.336 -23.010 1.00 88.06 86 VAL A CA 1
ATOM 685 C C . VAL A 1 86 ? 6.503 -1.905 -24.444 1.0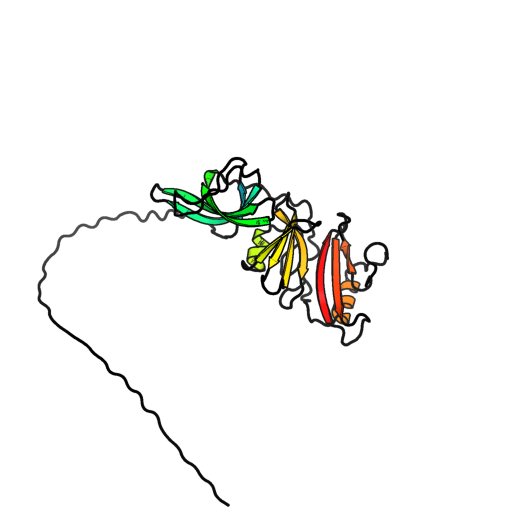0 88.06 86 VAL A C 1
ATOM 687 O O . VAL A 1 86 ? 5.441 -2.185 -24.995 1.00 88.06 86 VAL A O 1
ATOM 690 N N . ILE A 1 87 ? 7.448 -1.189 -25.045 1.00 86.25 87 ILE A N 1
ATOM 691 C CA . ILE A 1 87 ? 7.361 -0.668 -26.409 1.00 86.25 87 ILE A CA 1
ATO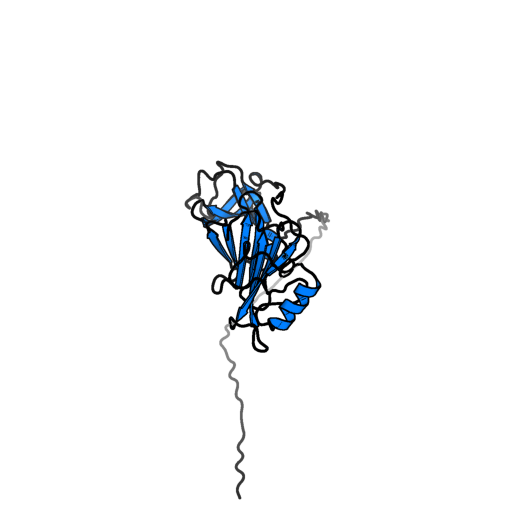M 692 C C . ILE A 1 87 ? 8.507 -1.204 -27.261 1.00 86.25 87 ILE A C 1
ATOM 694 O O . ILE A 1 87 ? 9.575 -1.526 -26.750 1.00 86.25 87 ILE A O 1
ATOM 698 N N . ASN A 1 88 ? 8.299 -1.245 -28.575 1.00 86.00 88 ASN A N 1
ATOM 699 C CA . ASN A 1 88 ? 9.351 -1.549 -29.539 1.00 86.00 88 ASN A CA 1
ATOM 700 C C . ASN A 1 88 ? 9.860 -0.261 -30.187 1.00 86.00 88 ASN A C 1
ATOM 702 O O . ASN A 1 88 ? 9.059 0.576 -30.613 1.00 86.00 88 ASN A O 1
ATOM 706 N N . ASN A 1 89 ? 11.180 -0.103 -30.292 1.00 81.81 89 ASN A N 1
ATOM 707 C CA . ASN A 1 89 ? 11.763 0.996 -31.061 1.00 81.81 89 ASN A CA 1
ATOM 708 C C . ASN A 1 89 ? 11.798 0.677 -32.574 1.00 81.81 89 ASN A C 1
ATOM 710 O O . ASN A 1 89 ? 11.385 -0.396 -33.020 1.00 81.81 89 ASN A O 1
ATOM 714 N N . ALA A 1 90 ? 12.304 1.614 -33.385 1.00 83.19 90 ALA A N 1
ATOM 715 C CA . ALA A 1 90 ? 12.410 1.446 -34.841 1.00 83.19 90 ALA A CA 1
ATOM 716 C C . ALA A 1 90 ? 13.306 0.262 -35.264 1.00 83.19 90 ALA A C 1
ATOM 718 O O . ALA A 1 90 ? 13.135 -0.280 -36.356 1.00 83.19 90 ALA A O 1
ATOM 719 N N . GLU A 1 91 ? 14.226 -0.154 -34.392 1.00 86.12 91 GLU A N 1
ATOM 720 C CA . GLU A 1 91 ? 15.142 -1.281 -34.588 1.00 86.12 91 GLU A CA 1
ATOM 721 C C . GLU A 1 91 ? 14.567 -2.610 -34.060 1.00 86.12 91 GLU A C 1
ATOM 723 O O . GLU A 1 91 ? 15.216 -3.647 -34.176 1.00 86.12 91 GLU A O 1
ATOM 728 N N . ARG A 1 92 ? 13.314 -2.605 -33.569 1.00 85.38 92 ARG A N 1
ATOM 729 C CA . ARG A 1 92 ? 12.613 -3.745 -32.942 1.00 85.38 92 ARG A CA 1
ATOM 730 C C . ARG A 1 92 ? 13.249 -4.230 -31.639 1.00 85.38 92 ARG A C 1
ATOM 732 O O . ARG A 1 92 ? 13.123 -5.399 -31.288 1.00 85.38 92 ARG A O 1
ATOM 739 N N . GLU A 1 93 ? 13.926 -3.340 -30.927 1.00 86.06 93 GLU A N 1
ATOM 740 C CA . GLU A 1 93 ? 14.352 -3.594 -29.556 1.00 86.06 93 GLU A CA 1
ATOM 741 C C . GLU A 1 93 ? 13.196 -3.310 -28.594 1.00 86.06 93 GLU A C 1
ATOM 743 O O . GLU A 1 93 ? 12.496 -2.302 -28.745 1.00 86.06 93 GLU A O 1
ATOM 748 N N . GLU A 1 94 ? 13.035 -4.160 -27.580 1.00 88.75 94 GLU A N 1
ATOM 749 C CA . GLU A 1 94 ? 12.029 -3.993 -26.533 1.00 88.75 94 GLU A CA 1
ATOM 750 C C . GLU A 1 94 ? 12.544 -3.114 -25.390 1.00 88.75 94 GLU A C 1
ATOM 752 O O . GLU A 1 94 ? 13.578 -3.382 -24.769 1.00 88.75 94 GLU A O 1
ATOM 757 N N . TRP A 1 95 ? 11.772 -2.078 -25.082 1.00 87.06 95 TRP A N 1
ATOM 758 C CA . TRP A 1 95 ? 12.058 -1.108 -24.039 1.00 87.06 95 TRP A CA 1
ATOM 759 C C . TRP A 1 95 ? 10.873 -0.986 -23.089 1.00 87.06 95 TRP A C 1
ATOM 761 O O . TRP A 1 95 ? 9.745 -0.727 -23.502 1.00 87.06 95 TRP A O 1
ATOM 771 N N . ALA A 1 96 ? 11.140 -1.125 -21.800 1.00 89.69 96 ALA A N 1
ATOM 772 C CA . ALA A 1 96 ? 10.175 -0.959 -20.732 1.00 89.69 96 ALA A CA 1
ATOM 773 C C . ALA A 1 96 ? 10.108 0.505 -20.283 1.00 89.69 96 ALA A C 1
ATOM 775 O O . ALA A 1 96 ? 11.138 1.116 -19.991 1.00 89.69 96 ALA A O 1
ATOM 776 N N . ILE A 1 97 ? 8.892 1.045 -20.184 1.00 88.81 97 ILE A N 1
ATOM 777 C CA . ILE A 1 97 ? 8.610 2.320 -19.520 1.00 88.81 97 ILE A CA 1
ATOM 778 C C . ILE A 1 97 ? 8.576 2.054 -18.024 1.00 88.81 97 ILE A C 1
ATOM 780 O O . ILE A 1 97 ? 7.697 1.335 -17.543 1.00 88.81 97 ILE A O 1
ATOM 784 N N . VAL A 1 98 ? 9.520 2.641 -17.301 1.00 88.69 98 VAL A N 1
ATOM 785 C CA . VAL A 1 98 ? 9.720 2.404 -15.876 1.00 88.69 98 VAL A CA 1
ATOM 786 C C . VAL A 1 98 ? 9.564 3.675 -15.058 1.00 88.69 98 VAL A C 1
ATOM 788 O O . VAL A 1 98 ? 9.948 4.764 -15.484 1.00 88.69 98 VAL A O 1
ATOM 791 N N . GLU A 1 99 ? 9.028 3.521 -13.856 1.00 86.44 99 GLU A N 1
ATOM 792 C CA . GLU A 1 99 ? 9.190 4.457 -12.755 1.00 86.44 99 GLU A CA 1
ATOM 793 C C . GLU A 1 99 ? 10.245 3.925 -11.792 1.00 86.44 99 GLU A C 1
ATOM 795 O O . GLU A 1 99 ? 10.212 2.774 -11.351 1.00 86.44 99 GLU A O 1
ATOM 800 N N . TYR A 1 100 ? 11.193 4.799 -11.494 1.00 83.81 100 TYR A N 1
ATOM 801 C CA . TYR A 1 100 ? 12.279 4.585 -10.561 1.00 83.81 100 TYR A CA 1
ATOM 802 C C . TYR A 1 100 ? 12.201 5.644 -9.469 1.00 83.81 100 TYR A C 1
ATOM 804 O O . TYR A 1 100 ? 11.970 6.824 -9.738 1.00 83.81 100 TYR A O 1
ATOM 812 N N . ILE A 1 101 ? 12.422 5.211 -8.235 1.00 78.25 101 ILE A N 1
ATOM 813 C CA . ILE A 1 101 ? 12.497 6.082 -7.070 1.00 78.25 101 ILE A CA 1
ATOM 814 C C . ILE A 1 101 ? 13.963 6.150 -6.667 1.00 78.25 101 ILE A C 1
ATOM 816 O O . ILE A 1 101 ? 14.578 5.121 -6.382 1.00 78.25 101 ILE A O 1
ATOM 820 N N . ASP A 1 102 ? 14.529 7.353 -6.688 1.00 73.50 102 ASP A N 1
ATOM 821 C CA . ASP A 1 102 ? 15.930 7.549 -6.326 1.00 73.50 102 ASP A CA 1
ATOM 822 C C . ASP A 1 102 ? 16.172 7.537 -4.807 1.00 73.50 102 ASP A C 1
ATOM 824 O O . ASP A 1 102 ? 15.254 7.426 -3.995 1.00 73.50 102 ASP A O 1
ATOM 828 N N . GLU A 1 103 ? 17.437 7.672 -4.400 1.00 72.00 103 GLU A N 1
ATOM 829 C CA . GLU A 1 103 ? 17.834 7.652 -2.985 1.00 72.00 103 GLU A CA 1
ATOM 830 C C . GLU A 1 103 ? 17.261 8.826 -2.167 1.00 72.00 103 GLU A C 1
ATOM 832 O O . GLU A 1 103 ? 17.205 8.749 -0.936 1.00 72.00 103 GLU A O 1
ATOM 837 N N . VAL A 1 104 ? 16.824 9.902 -2.833 1.00 73.00 104 VAL A N 1
ATOM 838 C CA . VAL A 1 104 ? 16.146 11.056 -2.221 1.00 73.00 104 VAL A CA 1
ATOM 839 C C . VAL A 1 104 ? 14.624 11.017 -2.421 1.00 73.00 104 VAL A C 1
ATOM 841 O O . VAL A 1 104 ? 13.929 11.953 -2.028 1.00 73.00 104 VAL A O 1
ATOM 844 N N . ASN A 1 105 ? 14.093 9.895 -2.912 1.00 67.25 105 ASN A N 1
ATOM 845 C CA . ASN A 1 105 ? 12.678 9.594 -3.140 1.00 67.25 105 ASN A CA 1
ATOM 846 C C . ASN A 1 105 ? 11.997 10.497 -4.166 1.00 67.25 105 ASN A C 1
ATOM 848 O O . ASN A 1 105 ? 10.789 10.730 -4.102 1.00 67.25 105 ASN A O 1
ATOM 852 N N . GLN A 1 106 ? 12.761 11.010 -5.123 1.00 72.56 106 GLN A N 1
ATOM 853 C CA . GLN A 1 106 ? 12.172 11.619 -6.298 1.00 72.56 106 GLN A CA 1
ATOM 854 C C . GLN A 1 106 ? 11.761 10.532 -7.278 1.00 72.56 106 GLN A C 1
ATOM 856 O O . GLN A 1 106 ? 12.488 9.575 -7.551 1.00 72.56 106 GLN A O 1
ATOM 861 N N . LYS A 1 107 ? 10.546 10.709 -7.783 1.00 77.81 107 LYS A N 1
ATOM 862 C CA . LYS A 1 107 ? 9.947 9.864 -8.795 1.00 77.81 107 LYS A CA 1
ATOM 863 C C . LYS A 1 107 ? 10.501 10.258 -10.153 1.00 77.81 107 LYS A C 1
ATOM 865 O O . LYS A 1 107 ? 10.310 11.393 -10.594 1.00 77.81 107 LYS A O 1
ATOM 870 N N . HIS A 1 108 ? 11.144 9.313 -10.815 1.00 79.88 108 HIS A N 1
ATOM 871 C CA . HIS A 1 108 ? 11.682 9.481 -12.154 1.00 79.88 108 HIS A CA 1
ATOM 872 C C . HIS A 1 108 ? 11.015 8.502 -13.097 1.00 79.88 108 HIS A C 1
ATOM 874 O O . HIS A 1 108 ? 10.829 7.336 -12.762 1.00 79.88 108 HIS A O 1
ATOM 880 N N . HIS A 1 109 ? 10.701 8.969 -14.296 1.00 84.19 109 HIS A N 1
ATOM 881 C CA . HIS A 1 109 ? 10.218 8.112 -15.367 1.00 84.19 109 HIS A CA 1
ATOM 882 C C . HIS A 1 109 ? 11.297 7.968 -16.419 1.00 84.19 109 HIS A C 1
ATOM 884 O O . HIS A 1 109 ? 11.968 8.938 -16.756 1.00 84.19 109 HIS A O 1
ATOM 890 N N . GLY A 1 110 ? 11.432 6.783 -16.986 1.00 86.12 110 GLY A N 1
ATOM 891 C CA . GLY A 1 110 ? 12.302 6.599 -18.127 1.00 86.12 110 GLY A CA 1
ATOM 892 C C . GLY A 1 110 ? 12.158 5.223 -18.733 1.00 86.12 110 GLY A C 1
ATOM 893 O O . GLY A 1 110 ? 11.136 4.562 -18.578 1.00 86.12 110 GLY A O 1
ATOM 894 N N . TYR A 1 111 ? 13.180 4.838 -19.477 1.00 86.88 111 TYR A N 1
ATOM 895 C CA . TYR A 1 111 ? 13.166 3.683 -20.345 1.00 86.88 111 TYR A CA 1
ATOM 896 C C . TYR A 1 111 ? 14.399 2.851 -20.076 1.00 86.88 111 TYR A C 1
ATOM 898 O O . TYR A 1 111 ? 15.513 3.373 -19.953 1.00 86.88 111 TYR A O 1
ATOM 906 N N . VAL A 1 112 ? 14.182 1.548 -20.018 1.00 88.06 112 VAL A N 1
ATOM 907 C CA . VAL A 1 112 ? 15.235 0.554 -19.876 1.00 88.06 112 VAL A CA 1
ATOM 908 C C . VAL A 1 112 ? 14.966 -0.582 -20.849 1.00 88.06 112 VAL A C 1
ATOM 910 O O . VAL A 1 112 ? 13.813 -0.914 -21.106 1.00 88.06 112 VAL A O 1
ATOM 913 N N . MET A 1 113 ? 16.015 -1.163 -21.424 1.00 87.38 113 MET A N 1
ATOM 914 C CA . MET A 1 113 ? 15.856 -2.350 -22.262 1.00 87.38 113 MET A CA 1
ATOM 915 C C . MET A 1 113 ? 15.221 -3.469 -21.434 1.00 87.38 113 MET A C 1
ATOM 917 O O . MET A 1 113 ? 15.690 -3.751 -20.328 1.00 87.38 113 MET A O 1
ATOM 921 N N . SER A 1 114 ? 14.183 -4.117 -21.962 1.00 88.00 114 SER A N 1
ATOM 922 C CA . SER A 1 114 ? 13.423 -5.133 -21.222 1.00 88.00 114 SER A CA 1
ATOM 923 C C . SER A 1 114 ? 14.306 -6.293 -20.747 1.00 88.00 114 SER A C 1
ATOM 925 O O . SER A 1 114 ? 14.110 -6.798 -19.648 1.00 88.00 114 SER A O 1
ATOM 927 N N . GLU A 1 115 ? 15.350 -6.653 -21.506 1.00 87.31 115 GLU A N 1
ATOM 928 C CA . GLU A 1 115 ? 16.334 -7.687 -21.133 1.00 87.31 115 GLU A CA 1
ATOM 929 C C . GLU A 1 115 ? 17.123 -7.392 -19.841 1.00 87.31 115 GLU A C 1
ATOM 931 O O . GLU A 1 115 ? 17.754 -8.286 -19.275 1.00 87.31 115 GLU A O 1
ATOM 936 N N . ARG A 1 116 ? 17.119 -6.138 -19.371 1.00 87.75 116 ARG A N 1
ATOM 937 C CA . ARG A 1 116 ? 17.780 -5.714 -18.123 1.00 87.75 116 ARG A CA 1
ATOM 938 C C . ARG A 1 116 ? 16.893 -5.869 -16.901 1.00 87.75 116 ARG A C 1
ATOM 940 O O . ARG A 1 116 ? 17.380 -5.778 -15.773 1.00 87.75 116 ARG A O 1
ATOM 947 N N . LEU A 1 117 ? 15.607 -6.109 -17.124 1.00 89.75 117 LEU A N 1
ATOM 948 C CA . LEU A 1 117 ? 14.638 -6.354 -16.079 1.00 89.75 117 LEU A CA 1
ATOM 949 C C . LEU A 1 117 ? 14.544 -7.848 -15.815 1.00 89.75 117 LEU A C 1
ATOM 951 O O . LEU A 1 117 ? 14.547 -8.676 -16.723 1.00 89.75 117 LEU A O 1
ATOM 955 N N . SER A 1 118 ? 14.459 -8.194 -14.538 1.00 89.12 118 SER A N 1
ATOM 956 C CA . SER A 1 118 ? 14.277 -9.575 -14.113 1.00 89.12 118 SER A CA 1
ATOM 957 C C . SER A 1 118 ? 13.108 -9.687 -13.155 1.00 89.12 118 SER A C 1
ATOM 959 O O . SER A 1 118 ? 12.948 -8.860 -12.253 1.00 89.12 118 SER A O 1
ATOM 961 N N . ASP A 1 119 ? 12.328 -10.747 -13.336 1.00 82.44 119 ASP A N 1
ATOM 962 C CA . ASP A 1 119 ? 11.389 -11.205 -12.326 1.00 82.44 119 ASP A CA 1
ATOM 963 C C . ASP A 1 119 ? 12.203 -11.766 -11.162 1.00 82.44 119 ASP A C 1
ATOM 965 O O . ASP A 1 119 ? 12.829 -12.826 -11.257 1.00 82.44 119 ASP A O 1
ATOM 969 N N . ARG A 1 120 ? 12.244 -11.025 -10.058 1.00 76.94 120 ARG A N 1
ATOM 970 C CA . ARG A 1 120 ? 12.685 -11.571 -8.779 1.00 76.94 120 ARG A CA 1
ATOM 971 C C . ARG A 1 120 ? 11.452 -11.811 -7.928 1.00 76.94 120 ARG A C 1
ATOM 973 O O . ARG A 1 120 ? 10.590 -10.938 -7.890 1.00 76.94 120 ARG A O 1
ATOM 980 N N . PRO A 1 121 ? 11.346 -12.967 -7.255 1.00 66.69 121 PRO A N 1
ATOM 981 C CA . PRO A 1 121 ? 10.256 -13.168 -6.322 1.00 66.69 121 PRO A CA 1
ATOM 982 C C . PRO A 1 121 ? 10.360 -12.106 -5.225 1.00 66.69 121 PRO A C 1
ATOM 984 O O . PRO A 1 121 ? 11.369 -12.034 -4.519 1.00 66.69 121 PRO A O 1
ATOM 987 N N . ASN A 1 122 ? 9.311 -11.299 -5.095 1.00 69.31 122 ASN A N 1
ATOM 988 C CA . ASN A 1 122 ? 9.091 -10.450 -3.934 1.00 69.31 122 ASN A CA 1
ATOM 989 C C . ASN A 1 122 ? 8.778 -11.393 -2.771 1.00 69.31 122 ASN A C 1
ATOM 991 O O . ASN A 1 122 ? 7.645 -11.842 -2.629 1.00 69.31 122 ASN A O 1
ATOM 995 N N . ILE A 1 123 ? 9.801 -11.802 -2.019 1.00 81.62 123 ILE A N 1
ATOM 996 C CA . ILE A 1 123 ? 9.621 -12.638 -0.829 1.00 81.62 123 ILE A CA 1
ATOM 997 C C . ILE A 1 123 ? 9.256 -11.681 0.307 1.00 81.62 123 ILE A C 1
ATOM 999 O O . ILE A 1 123 ? 10.150 -10.960 0.762 1.00 81.62 123 ILE A O 1
ATOM 1003 N N . PRO A 1 124 ? 7.986 -11.631 0.745 1.00 84.94 124 PRO A N 1
ATOM 1004 C CA . PRO A 1 124 ? 7.570 -10.672 1.753 1.00 84.94 124 PRO A CA 1
ATOM 1005 C C . PRO A 1 124 ? 8.283 -10.978 3.069 1.00 84.94 124 PRO A C 1
ATOM 1007 O O . PRO A 1 124 ? 8.342 -12.133 3.496 1.00 84.94 124 PRO A O 1
ATOM 1010 N N . GLN A 1 125 ? 8.813 -9.945 3.720 1.00 83.69 125 GLN A N 1
ATOM 1011 C CA . GLN A 1 125 ? 9.323 -10.076 5.091 1.00 83.69 125 GLN A CA 1
ATOM 1012 C C . GLN A 1 125 ? 8.180 -10.135 6.112 1.00 83.69 125 GLN A C 1
ATOM 1014 O O . GLN A 1 125 ? 8.311 -10.765 7.159 1.00 83.69 125 GLN A O 1
ATOM 1019 N N . TYR A 1 126 ? 7.048 -9.524 5.760 1.00 86.00 126 TYR A N 1
ATOM 1020 C CA . TYR A 1 126 ? 5.842 -9.419 6.568 1.00 86.00 126 TYR A CA 1
ATOM 1021 C C . TYR A 1 126 ? 4.669 -9.992 5.772 1.00 86.00 126 TYR A C 1
ATOM 1023 O O . TYR A 1 126 ? 4.523 -9.702 4.587 1.00 86.00 126 TYR A O 1
ATOM 1031 N N . VAL A 1 127 ? 3.838 -10.804 6.419 1.00 91.50 127 VAL A N 1
ATOM 1032 C CA . VAL A 1 127 ? 2.616 -11.381 5.855 1.00 91.50 127 VAL A CA 1
ATOM 1033 C C . VAL A 1 127 ? 1.539 -11.390 6.933 1.00 91.50 127 VAL A C 1
ATOM 1035 O O . VAL A 1 127 ? 1.717 -12.028 7.970 1.00 91.50 127 VAL A O 1
ATOM 1038 N N . CYS A 1 128 ? 0.411 -10.732 6.665 1.00 91.25 128 CYS A N 1
ATOM 1039 C CA . CYS A 1 128 ? -0.801 -10.831 7.476 1.00 91.25 128 CYS A CA 1
ATOM 1040 C C . CYS A 1 128 ? -1.958 -11.258 6.575 1.00 91.25 128 CYS A C 1
ATOM 1042 O O . CYS A 1 128 ? -2.334 -10.535 5.659 1.00 91.25 128 CYS A O 1
ATOM 1044 N N . ASN A 1 129 ? -2.542 -12.426 6.837 1.00 88.69 129 ASN A N 1
ATOM 1045 C CA . ASN A 1 129 ? -3.677 -12.959 6.076 1.00 88.69 129 ASN A CA 1
ATOM 1046 C C . ASN A 1 129 ? -5.030 -12.705 6.766 1.00 88.69 129 ASN A C 1
ATOM 1048 O O . ASN A 1 129 ? -6.092 -12.999 6.208 1.00 88.69 129 ASN A O 1
ATOM 1052 N N . GLN A 1 130 ? -4.999 -12.179 7.986 1.00 93.25 130 GLN A N 1
ATOM 1053 C CA . GLN A 1 130 ? -6.123 -12.081 8.903 1.00 93.25 130 GLN A CA 1
ATOM 1054 C C . GLN A 1 130 ? -7.000 -10.891 8.519 1.00 93.25 130 GLN A C 1
ATOM 1056 O O . GLN A 1 130 ? -8.193 -11.072 8.274 1.00 93.25 130 GLN A O 1
ATOM 1061 N N . GLU A 1 131 ? -6.397 -9.731 8.267 1.00 95.12 131 GLU A N 1
ATOM 1062 C CA . GLU A 1 131 ? -7.083 -8.528 7.794 1.00 95.12 131 GLU A CA 1
ATOM 1063 C C . GLU A 1 131 ? -6.566 -8.033 6.445 1.00 95.12 131 GLU A C 1
ATOM 1065 O O . GLU A 1 131 ? -5.498 -8.411 5.972 1.00 95.12 131 GLU A O 1
ATOM 1070 N N . ALA A 1 132 ? -7.393 -7.217 5.801 1.00 96.62 132 ALA A N 1
ATOM 1071 C CA . ALA A 1 132 ? -7.065 -6.505 4.577 1.00 96.62 132 ALA A CA 1
ATOM 1072 C C . ALA A 1 132 ? -7.910 -5.232 4.504 1.00 96.62 132 ALA A C 1
ATOM 1074 O O . ALA A 1 132 ? -9.030 -5.189 5.025 1.00 96.62 132 ALA A O 1
ATOM 1075 N N . ILE A 1 133 ? -7.399 -4.218 3.814 1.00 97.25 133 ILE A N 1
ATOM 1076 C CA . ILE A 1 133 ? -8.147 -3.006 3.501 1.00 97.25 133 ILE A CA 1
ATOM 1077 C C . ILE A 1 133 ? -8.330 -2.946 1.989 1.00 97.25 133 ILE A C 1
ATOM 1079 O O . ILE A 1 133 ? -7.369 -2.901 1.234 1.00 97.25 133 ILE A O 1
ATOM 1083 N N . SER A 1 134 ? -9.584 -2.983 1.545 1.00 95.81 134 SER A N 1
ATOM 1084 C CA . SER A 1 134 ? -9.996 -3.037 0.138 1.00 95.81 134 SER A CA 1
ATOM 1085 C C . SER A 1 134 ? -9.231 -4.103 -0.642 1.00 95.81 134 SER A C 1
ATOM 1087 O O . SER A 1 134 ? -8.680 -3.815 -1.693 1.00 95.81 134 SER A O 1
ATOM 1089 N N . ASP A 1 135 ? -9.170 -5.317 -0.094 1.00 95.38 135 ASP A N 1
ATOM 1090 C CA . ASP A 1 135 ? -8.468 -6.479 -0.657 1.00 95.38 135 ASP A CA 1
ATOM 1091 C C . ASP A 1 135 ? -6.933 -6.377 -0.731 1.00 95.38 135 ASP A C 1
ATOM 1093 O O . ASP A 1 135 ? -6.295 -7.277 -1.284 1.00 95.38 135 ASP A O 1
ATOM 1097 N N . ILE A 1 136 ? -6.330 -5.349 -0.123 1.00 96.94 136 ILE A N 1
ATOM 1098 C CA . ILE A 1 136 ? -4.879 -5.249 0.085 1.00 96.94 136 ILE A CA 1
ATOM 1099 C C . ILE A 1 136 ? -4.526 -5.674 1.509 1.00 96.94 136 ILE A C 1
ATOM 1101 O O . ILE A 1 136 ? -5.003 -5.096 2.488 1.00 96.94 136 ILE A O 1
ATOM 1105 N N . ALA A 1 137 ? -3.678 -6.687 1.610 1.00 95.94 137 ALA A N 1
ATOM 1106 C CA . ALA A 1 137 ? -3.157 -7.248 2.844 1.00 95.94 137 ALA A CA 1
ATOM 1107 C C . ALA A 1 137 ? -1.672 -6.898 3.029 1.00 95.94 137 ALA A C 1
ATOM 1109 O O . ALA A 1 137 ? -0.970 -6.526 2.085 1.00 95.94 137 ALA A O 1
ATOM 1110 N N . ILE A 1 138 ? -1.172 -7.052 4.255 1.00 95.19 138 ILE A N 1
ATOM 1111 C CA . ILE A 1 138 ? 0.268 -6.955 4.510 1.00 95.19 138 ILE A CA 1
ATOM 1112 C C . ILE A 1 138 ? 0.974 -8.137 3.839 1.00 95.19 138 ILE A C 1
ATOM 1114 O O . ILE A 1 138 ? 0.566 -9.286 4.012 1.00 95.19 138 ILE A O 1
ATOM 1118 N N . GLY A 1 139 ? 2.029 -7.845 3.082 1.00 93.31 139 GLY A N 1
ATOM 1119 C CA . GLY A 1 139 ? 2.764 -8.801 2.256 1.00 93.31 139 GLY A CA 1
ATOM 1120 C C . GLY A 1 139 ? 2.331 -8.844 0.789 1.00 93.31 139 GLY A C 1
ATOM 1121 O O . GLY A 1 139 ? 3.032 -9.446 -0.024 1.00 93.31 139 GLY A O 1
ATOM 1122 N N . ASP A 1 140 ? 1.235 -8.175 0.414 1.00 94.12 140 ASP A N 1
ATOM 1123 C CA . ASP A 1 140 ? 0.889 -7.994 -0.998 1.00 94.12 140 ASP A CA 1
ATOM 1124 C C . ASP A 1 140 ? 1.938 -7.131 -1.718 1.00 94.12 140 ASP A C 1
ATOM 1126 O O . ASP A 1 140 ? 2.565 -6.254 -1.126 1.00 94.12 140 ASP A O 1
ATOM 1130 N N . GLY A 1 141 ? 2.132 -7.350 -3.018 1.00 91.25 141 GLY A N 1
ATOM 1131 C CA . GLY A 1 141 ? 3.035 -6.525 -3.823 1.00 91.25 141 GLY A CA 1
ATOM 1132 C C . GLY A 1 141 ? 2.498 -5.108 -4.046 1.00 91.25 141 GLY A C 1
ATOM 1133 O O . GLY A 1 141 ? 1.287 -4.907 -4.170 1.00 91.25 141 GLY A O 1
ATOM 1134 N N . LEU A 1 142 ? 3.403 -4.134 -4.186 1.00 90.12 142 LEU A N 1
ATOM 1135 C CA . LEU A 1 142 ? 3.058 -2.752 -4.550 1.00 90.12 142 LEU A CA 1
ATOM 1136 C C . LEU A 1 142 ? 2.163 -2.668 -5.804 1.00 90.12 142 LEU A C 1
ATOM 1138 O O . LEU A 1 142 ? 1.250 -1.850 -5.848 1.00 90.12 142 LEU A O 1
ATOM 1142 N N . GLU A 1 143 ? 2.380 -3.533 -6.798 1.00 88.88 143 GLU A N 1
ATOM 1143 C CA . GLU A 1 143 ? 1.562 -3.615 -8.021 1.00 88.88 143 GLU A CA 1
ATOM 1144 C C . GLU A 1 143 ? 0.067 -3.709 -7.713 1.00 88.88 143 GLU A C 1
ATOM 1146 O O . GLU A 1 143 ? -0.743 -2.966 -8.265 1.00 88.88 143 GLU A O 1
ATOM 1151 N N . LYS A 1 144 ? -0.290 -4.596 -6.779 1.00 92.06 144 LYS A N 1
ATOM 1152 C CA . LYS A 1 144 ? -1.674 -4.832 -6.378 1.00 92.06 144 LYS A CA 1
ATOM 1153 C C . LYS A 1 144 ? -2.258 -3.591 -5.711 1.00 92.06 144 LYS A C 1
ATOM 1155 O O . LYS A 1 144 ? -3.393 -3.229 -6.003 1.00 92.06 144 LYS A O 1
ATOM 1160 N N . ALA A 1 145 ? -1.474 -2.910 -4.872 1.00 93.19 145 ALA A N 1
ATOM 1161 C CA . ALA A 1 145 ? -1.887 -1.657 -4.246 1.00 93.19 145 ALA A CA 1
ATOM 1162 C C . ALA A 1 145 ? -2.138 -0.555 -5.288 1.00 93.19 145 ALA A C 1
ATOM 1164 O O . ALA A 1 145 ? -3.150 0.130 -5.195 1.00 93.19 145 ALA A O 1
ATOM 1165 N N . ILE A 1 146 ? -1.288 -0.422 -6.314 1.00 91.31 146 ILE A N 1
ATOM 1166 C CA . ILE A 1 146 ? -1.502 0.560 -7.391 1.00 91.31 146 ILE A CA 1
ATOM 1167 C C . ILE A 1 146 ? -2.752 0.220 -8.211 1.00 91.31 146 ILE A C 1
ATOM 1169 O O . ILE A 1 146 ? -3.556 1.103 -8.495 1.00 91.31 146 ILE A O 1
ATOM 1173 N N . ILE A 1 147 ? -2.961 -1.054 -8.558 1.00 90.81 147 ILE A N 1
ATOM 1174 C CA . ILE A 1 147 ? -4.165 -1.493 -9.286 1.00 90.81 147 ILE A CA 1
ATOM 1175 C C . ILE A 1 147 ? -5.435 -1.185 -8.483 1.00 90.81 147 ILE A C 1
ATOM 1177 O O . ILE A 1 147 ? -6.441 -0.760 -9.049 1.00 90.81 147 ILE A O 1
ATOM 1181 N N . GLN A 1 148 ? -5.388 -1.395 -7.169 1.00 93.62 148 GLN A N 1
ATOM 1182 C CA . GLN A 1 148 ? -6.554 -1.288 -6.304 1.00 93.62 148 GLN A CA 1
ATOM 1183 C C . GLN A 1 148 ? -6.863 0.146 -5.855 1.00 93.62 148 GLN A C 1
ATOM 1185 O O . GLN A 1 148 ? -8.030 0.528 -5.786 1.00 93.62 148 GLN A O 1
ATOM 1190 N N . TYR A 1 149 ? -5.839 0.935 -5.526 1.00 93.44 149 TYR A N 1
ATOM 1191 C CA . TYR A 1 149 ? -5.991 2.297 -5.005 1.00 93.44 149 TYR A CA 1
ATOM 1192 C C . TYR A 1 149 ? -5.842 3.383 -6.077 1.00 93.44 149 TYR A C 1
ATOM 1194 O O . TYR A 1 149 ? -6.280 4.512 -5.860 1.00 93.44 149 TYR A O 1
ATOM 1202 N N . GLY A 1 150 ? -5.277 3.049 -7.239 1.00 89.50 150 GLY A N 1
ATOM 1203 C CA . GLY A 1 150 ? -5.084 3.952 -8.370 1.00 89.50 150 GLY A CA 1
ATOM 1204 C C . GLY A 1 150 ? -3.628 4.373 -8.585 1.00 89.50 150 GLY A C 1
ATOM 1205 O O . GLY A 1 150 ? -2.747 4.143 -7.761 1.00 89.50 150 GLY A O 1
ATOM 1206 N N . ASP A 1 151 ? -3.376 5.018 -9.723 1.00 85.25 151 ASP A N 1
ATOM 1207 C CA . ASP A 1 151 ? -2.053 5.458 -10.183 1.00 85.25 151 ASP A CA 1
ATOM 1208 C C . ASP A 1 151 ? -1.709 6.916 -9.812 1.00 85.25 151 ASP A C 1
ATOM 1210 O O . ASP A 1 151 ? -0.561 7.343 -9.961 1.00 85.25 151 ASP A O 1
ATOM 1214 N N . ASP A 1 152 ? -2.670 7.679 -9.280 1.00 89.62 152 ASP A N 1
ATOM 1215 C CA . ASP A 1 152 ? -2.431 9.010 -8.710 1.00 89.62 152 ASP A CA 1
ATOM 1216 C C . ASP A 1 152 ? -1.89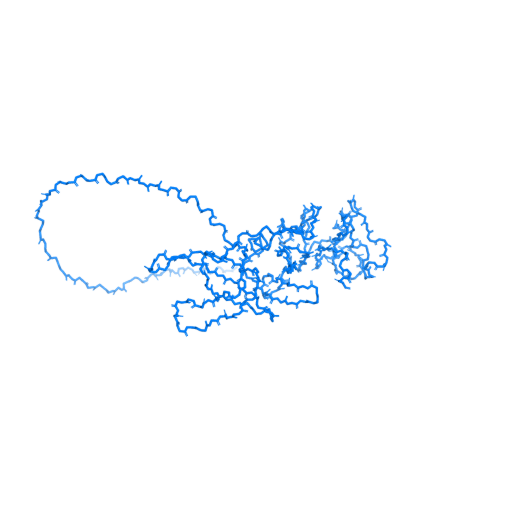7 8.900 -7.278 1.00 89.62 152 ASP A C 1
ATOM 1218 O O . ASP A 1 152 ? -2.652 8.944 -6.303 1.00 89.62 152 ASP A O 1
ATOM 1222 N N . TYR A 1 153 ? -0.579 8.765 -7.149 1.00 90.12 153 TYR A N 1
ATOM 1223 C CA . TYR A 1 153 ? 0.104 8.747 -5.860 1.00 90.12 153 TYR A CA 1
ATOM 1224 C C . TYR A 1 153 ? 1.355 9.626 -5.834 1.00 90.12 153 TYR A C 1
ATOM 1226 O O . TYR A 1 153 ? 1.971 9.952 -6.855 1.00 90.12 153 TYR A O 1
ATOM 1234 N N . GLU A 1 154 ? 1.761 9.999 -4.625 1.00 89.06 154 GLU A N 1
ATOM 1235 C CA . GLU A 1 154 ? 3.092 10.532 -4.355 1.00 89.06 154 GLU A CA 1
ATOM 1236 C C . GLU A 1 154 ? 3.913 9.579 -3.495 1.00 89.06 154 GLU A C 1
ATOM 1238 O O . GLU A 1 154 ? 3.375 8.827 -2.683 1.00 89.06 154 GLU A O 1
ATOM 1243 N N . VAL A 1 155 ? 5.230 9.641 -3.679 1.00 86.88 155 VAL A N 1
ATOM 1244 C CA . VAL A 1 155 ? 6.190 8.817 -2.952 1.00 86.88 155 VAL A CA 1
ATOM 1245 C C . VAL A 1 155 ? 7.000 9.705 -2.022 1.00 86.88 155 VAL A C 1
ATOM 1247 O O . VAL A 1 155 ? 7.493 10.755 -2.436 1.00 86.88 155 VAL A O 1
ATOM 1250 N N . TYR A 1 156 ? 7.151 9.289 -0.769 1.00 83.94 156 TYR A N 1
ATOM 1251 C CA . TYR A 1 156 ? 8.050 9.941 0.179 1.00 83.94 156 TYR A CA 1
ATOM 1252 C C . TYR A 1 156 ? 8.576 8.955 1.219 1.00 83.94 156 TYR A C 1
ATOM 1254 O O . TYR A 1 156 ? 7.921 7.977 1.582 1.00 83.94 156 TYR A O 1
ATOM 1262 N N . LYS A 1 157 ? 9.765 9.242 1.747 1.00 78.81 157 LYS A N 1
ATOM 1263 C CA . LYS A 1 157 ? 10.354 8.466 2.836 1.00 78.81 157 LYS A CA 1
ATOM 1264 C C . LYS A 1 157 ? 9.903 8.999 4.187 1.00 78.81 157 LYS A C 1
ATOM 1266 O O . LYS A 1 157 ? 9.911 10.207 4.416 1.00 78.81 157 LYS A O 1
ATOM 1271 N N . SER A 1 158 ? 9.553 8.085 5.077 1.00 74.25 158 SER A N 1
ATOM 1272 C CA . SER A 1 158 ? 9.512 8.322 6.517 1.00 74.25 158 SER A CA 1
ATOM 1273 C C . SER A 1 158 ? 10.650 7.546 7.178 1.00 74.25 158 SER A C 1
ATOM 1275 O O . SER A 1 158 ? 11.346 6.756 6.534 1.00 74.25 158 SER A O 1
ATOM 1277 N N . GLU A 1 159 ? 10.855 7.769 8.472 1.00 67.06 159 GLU A N 1
ATOM 1278 C CA . GLU A 1 159 ? 11.728 6.909 9.280 1.00 67.06 159 GLU A CA 1
ATOM 1279 C C . GLU A 1 159 ? 11.320 5.429 9.180 1.00 67.06 159 GLU A C 1
ATOM 1281 O O . GLU A 1 159 ? 12.171 4.553 9.084 1.00 67.06 159 GLU A O 1
ATOM 1286 N N . PHE A 1 160 ? 10.023 5.198 8.999 1.00 64.38 160 PHE A N 1
ATOM 1287 C CA . PHE A 1 160 ? 9.390 3.899 8.871 1.00 64.38 160 PHE A CA 1
ATOM 1288 C C . PHE A 1 160 ? 9.411 3.309 7.447 1.00 64.38 160 PHE A C 1
ATOM 1290 O O . PHE A 1 160 ? 8.803 2.275 7.228 1.00 64.38 160 PHE A O 1
ATOM 1297 N N . GLY A 1 161 ? 10.068 3.900 6.442 1.00 73.56 161 GLY A N 1
ATOM 1298 C CA . GLY A 1 161 ? 10.213 3.290 5.102 1.00 73.56 161 GLY A CA 1
ATOM 1299 C C . GLY A 1 161 ? 9.698 4.142 3.940 1.00 73.56 161 GLY A C 1
ATOM 1300 O O . GLY A 1 161 ? 9.654 5.370 4.029 1.00 73.56 161 GLY A O 1
ATOM 1301 N N . ILE A 1 162 ? 9.368 3.501 2.811 1.00 86.38 162 ILE A N 1
ATOM 1302 C CA . ILE A 1 162 ? 8.884 4.185 1.599 1.00 86.38 162 ILE A CA 1
ATOM 1303 C C . ILE A 1 162 ? 7.358 4.202 1.628 1.00 86.38 162 ILE A C 1
ATOM 1305 O O . ILE A 1 162 ? 6.730 3.151 1.704 1.00 86.38 162 ILE A O 1
ATOM 1309 N N . ASN A 1 163 ? 6.756 5.383 1.552 1.00 90.31 163 ASN A N 1
ATOM 1310 C CA . ASN A 1 163 ? 5.308 5.549 1.592 1.00 90.31 163 ASN A CA 1
ATOM 1311 C C . ASN A 1 163 ? 4.787 5.944 0.216 1.00 90.31 163 ASN A C 1
ATOM 1313 O O . ASN A 1 163 ? 5.334 6.846 -0.419 1.00 90.31 163 ASN A O 1
ATOM 1317 N N . TYR A 1 164 ? 3.704 5.296 -0.191 1.00 92.19 164 TYR A N 1
ATOM 1318 C CA . TYR A 1 164 ? 2.895 5.626 -1.353 1.00 92.19 164 TYR A CA 1
ATOM 1319 C C . TYR A 1 164 ? 1.585 6.207 -0.841 1.00 92.19 164 TYR A C 1
ATOM 1321 O O . TYR A 1 164 ? 0.766 5.491 -0.262 1.00 92.19 164 TYR A O 1
ATOM 1329 N N . ALA A 1 165 ? 1.410 7.515 -1.007 1.00 93.50 165 ALA A N 1
ATOM 1330 C CA . ALA A 1 165 ? 0.177 8.198 -0.647 1.00 93.50 165 ALA A CA 1
ATOM 1331 C C . ALA A 1 165 ? -0.702 8.365 -1.886 1.00 93.50 165 ALA A C 1
ATOM 1333 O O . ALA A 1 165 ? -0.429 9.205 -2.745 1.00 93.50 165 ALA A O 1
ATOM 1334 N N . PHE A 1 166 ? -1.746 7.547 -1.957 1.00 93.94 166 PHE A N 1
ATOM 1335 C CA . PHE A 1 166 ? -2.735 7.517 -3.026 1.00 93.94 166 PHE A CA 1
ATOM 1336 C C . PHE A 1 166 ? -3.745 8.655 -2.874 1.00 93.94 166 PHE A C 1
ATOM 1338 O O . PHE A 1 166 ? -4.081 9.067 -1.758 1.00 93.94 166 PHE A O 1
ATOM 1345 N N . ASN A 1 167 ? -4.222 9.158 -4.014 1.00 88.25 167 ASN A N 1
ATOM 1346 C CA . ASN A 1 167 ? -4.905 10.440 -4.155 1.00 88.25 167 ASN A CA 1
ATOM 1347 C C . ASN A 1 167 ? -4.028 11.576 -3.620 1.00 88.25 167 ASN A C 1
ATOM 1349 O O . ASN A 1 167 ? -4.223 12.073 -2.509 1.00 88.25 167 ASN A O 1
ATOM 1353 N N . LYS A 1 168 ? -3.048 11.998 -4.424 1.00 75.31 168 LYS A N 1
ATOM 1354 C CA . LYS A 1 168 ? -1.971 12.918 -4.024 1.00 75.31 168 LYS A CA 1
ATOM 1355 C C . LYS A 1 168 ? -2.451 14.186 -3.306 1.00 75.31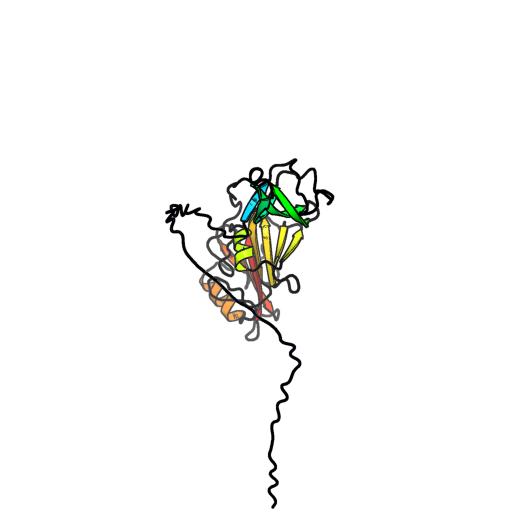 168 LYS A C 1
ATOM 1357 O O . LYS A 1 168 ? -1.741 14.729 -2.464 1.00 75.31 168 LYS A O 1
ATOM 1362 N N . LYS A 1 169 ? -3.647 14.683 -3.635 1.00 80.12 169 LYS A N 1
ATOM 1363 C CA . LYS A 1 169 ? -4.208 15.896 -3.018 1.00 80.12 169 LYS A CA 1
ATOM 1364 C C . LYS A 1 169 ? -4.651 15.684 -1.574 1.00 80.12 169 LYS A C 1
ATOM 1366 O O . LYS A 1 169 ? -4.510 16.602 -0.772 1.00 80.12 169 LYS A O 1
ATOM 1371 N N . ASN A 1 170 ? -5.189 14.508 -1.271 1.00 84.12 170 ASN A N 1
ATOM 1372 C CA . ASN A 1 170 ? -5.875 14.240 -0.010 1.00 84.12 170 ASN A CA 1
ATOM 1373 C C . ASN A 1 170 ? -5.176 13.176 0.846 1.00 84.12 170 ASN A C 1
ATOM 1375 O O . ASN A 1 170 ? -5.445 13.108 2.040 1.00 84.12 170 ASN A O 1
ATOM 1379 N N . ARG A 1 171 ? -4.267 12.383 0.259 1.00 88.88 171 ARG A N 1
ATOM 1380 C CA . ARG A 1 171 ? -3.594 11.241 0.898 1.00 88.88 171 ARG A CA 1
ATOM 1381 C C . ARG A 1 171 ? -4.602 10.305 1.567 1.00 88.88 171 ARG A C 1
ATOM 1383 O O . ARG A 1 171 ? -4.494 9.978 2.750 1.00 88.88 171 ARG A O 1
ATOM 1390 N N . ASP A 1 172 ? -5.601 9.914 0.781 1.00 93.38 172 ASP A N 1
ATOM 1391 C CA . ASP A 1 172 ? -6.737 9.104 1.226 1.00 93.38 172 ASP A CA 1
ATOM 1392 C C . ASP A 1 172 ? -6.284 7.760 1.799 1.00 93.38 172 ASP A C 1
ATOM 1394 O O . ASP A 1 172 ? -6.834 7.289 2.796 1.00 93.38 172 ASP A O 1
ATOM 1398 N N . VAL A 1 173 ? -5.272 7.166 1.162 1.00 96.56 173 VAL A N 1
ATOM 1399 C CA . VAL A 1 173 ? -4.628 5.924 1.583 1.00 96.56 173 VAL A CA 1
ATOM 1400 C C . VAL A 1 173 ? -3.123 6.114 1.538 1.00 96.56 173 VAL A C 1
ATOM 1402 O O . VAL A 1 173 ? -2.576 6.568 0.536 1.00 96.56 173 VAL A O 1
ATOM 1405 N N . ILE A 1 174 ? -2.442 5.737 2.609 1.00 95.31 174 ILE A N 1
ATOM 1406 C CA . ILE A 1 174 ? -0.989 5.688 2.685 1.00 95.31 174 ILE A CA 1
ATOM 1407 C C . ILE A 1 174 ? -0.610 4.225 2.846 1.00 95.31 174 ILE A C 1
ATOM 1409 O O . ILE A 1 174 ? -0.958 3.590 3.837 1.00 95.31 174 ILE A O 1
ATOM 1413 N N . THR A 1 175 ? 0.092 3.684 1.857 1.00 95.00 175 THR A N 1
ATOM 1414 C CA . THR A 1 175 ? 0.655 2.338 1.926 1.00 95.00 175 THR A CA 1
ATOM 1415 C C . THR A 1 175 ? 2.150 2.448 2.115 1.00 95.00 175 THR A C 1
ATOM 1417 O O . THR A 1 175 ? 2.844 3.102 1.337 1.00 95.00 175 THR A O 1
ATOM 1420 N N . GLN A 1 176 ? 2.653 1.796 3.144 1.00 92.94 176 GLN A N 1
ATOM 1421 C CA . GLN A 1 176 ? 4.074 1.702 3.384 1.00 92.94 176 GLN A CA 1
ATOM 1422 C C . GLN A 1 176 ? 4.615 0.430 2.751 1.00 92.94 176 GLN A C 1
ATOM 1424 O O . GLN A 1 176 ? 4.037 -0.644 2.918 1.00 92.94 176 GLN A O 1
ATOM 1429 N N . ILE A 1 177 ? 5.725 0.556 2.036 1.00 89.38 177 ILE A N 1
ATOM 1430 C CA . ILE A 1 177 ? 6.369 -0.521 1.296 1.00 89.38 177 ILE A CA 1
ATOM 1431 C C . ILE A 1 177 ? 7.712 -0.833 1.944 1.00 89.38 177 ILE A C 1
ATOM 1433 O O . ILE A 1 177 ? 8.515 0.069 2.211 1.00 89.38 177 ILE A O 1
ATOM 1437 N N . ASP A 1 178 ? 7.958 -2.118 2.189 1.00 85.31 178 ASP A N 1
ATOM 1438 C CA . ASP A 1 178 ? 9.272 -2.595 2.595 1.00 85.31 178 ASP A CA 1
ATOM 1439 C C . ASP A 1 178 ? 10.269 -2.419 1.433 1.00 85.31 178 ASP A C 1
ATOM 1441 O O . ASP A 1 178 ? 10.065 -2.992 0.359 1.00 85.31 178 ASP A O 1
ATOM 1445 N N . PRO A 1 179 ? 11.361 -1.651 1.602 1.00 78.00 179 PRO A N 1
ATOM 1446 C CA . PRO A 1 179 ? 12.307 -1.388 0.520 1.00 78.00 179 PRO A CA 1
ATOM 1447 C C . PRO A 1 179 ? 13.080 -2.631 0.053 1.00 78.00 179 PRO A C 1
ATOM 1449 O O . PRO A 1 179 ? 13.679 -2.593 -1.022 1.00 78.00 179 PRO A O 1
ATOM 1452 N N . MET A 1 180 ? 13.110 -3.718 0.836 1.00 78.06 180 MET A N 1
ATOM 1453 C CA . MET A 1 180 ? 13.839 -4.939 0.474 1.00 78.06 180 MET A CA 1
ATOM 1454 C C . MET A 1 180 ? 13.002 -5.904 -0.371 1.00 78.06 180 MET A C 1
ATOM 1456 O O . MET A 1 180 ? 13.510 -6.467 -1.345 1.00 78.06 180 MET A O 1
ATOM 1460 N N . SER A 1 181 ? 11.743 -6.109 0.008 1.00 82.69 181 SER A N 1
ATOM 1461 C CA . SER A 1 181 ? 10.815 -7.044 -0.636 1.00 82.69 181 SER A CA 1
ATOM 1462 C C . SER A 1 181 ? 9.821 -6.377 -1.588 1.00 82.69 181 SER A C 1
ATOM 1464 O O . SER A 1 181 ? 9.189 -7.078 -2.371 1.00 82.69 181 SER A O 1
ATOM 1466 N N . PHE A 1 182 ? 9.695 -5.044 -1.559 1.00 83.69 182 PHE A N 1
ATOM 1467 C CA . PHE A 1 182 ? 8.727 -4.273 -2.351 1.00 83.69 182 PHE A CA 1
ATOM 1468 C C . PHE A 1 182 ? 7.261 -4.688 -2.123 1.00 83.69 182 PHE A C 1
ATOM 1470 O O . PHE A 1 182 ? 6.391 -4.524 -2.987 1.00 83.69 182 PHE A O 1
ATOM 1477 N N . THR A 1 183 ? 6.975 -5.188 -0.920 1.00 90.00 183 THR A N 1
ATOM 1478 C CA . THR A 1 183 ? 5.629 -5.552 -0.473 1.00 90.00 183 THR A CA 1
ATOM 1479 C C . THR A 1 183 ? 5.090 -4.567 0.553 1.00 90.00 183 THR A C 1
ATOM 1481 O O . THR A 1 183 ? 5.841 -3.890 1.258 1.00 90.00 183 THR A O 1
ATOM 1484 N N . VAL A 1 184 ? 3.767 -4.512 0.656 1.00 92.94 184 VAL A N 1
ATOM 1485 C CA . VAL A 1 184 ? 3.035 -3.744 1.658 1.00 92.94 184 VAL A CA 1
ATOM 1486 C C . VAL A 1 184 ? 3.435 -4.200 3.055 1.00 92.94 184 VAL A C 1
ATOM 1488 O O . VAL A 1 184 ? 3.408 -5.393 3.342 1.00 92.94 184 VAL A O 1
ATOM 1491 N N . LYS A 1 185 ? 3.775 -3.247 3.923 1.00 91.75 185 LYS A N 1
ATOM 1492 C CA . LYS A 1 185 ? 4.092 -3.484 5.338 1.00 91.75 185 LYS A CA 1
ATOM 1493 C C . LYS A 1 185 ? 3.179 -2.753 6.322 1.00 91.75 185 LYS A C 1
ATOM 1495 O O . LYS A 1 185 ? 2.999 -3.217 7.444 1.00 91.75 185 LYS A O 1
ATOM 1500 N N . ALA A 1 186 ? 2.556 -1.661 5.884 1.00 94.19 186 ALA A N 1
ATOM 1501 C CA . ALA A 1 186 ? 1.505 -0.974 6.625 1.00 94.19 186 ALA A CA 1
ATOM 1502 C C . ALA A 1 186 ? 0.524 -0.290 5.668 1.00 94.19 186 ALA A C 1
ATOM 1504 O O . ALA A 1 186 ? 0.889 0.077 4.547 1.00 94.19 186 ALA A O 1
ATOM 1505 N N . ILE A 1 187 ? -0.712 -0.102 6.119 1.00 96.00 187 ILE A N 1
ATOM 1506 C CA . ILE A 1 187 ? -1.770 0.607 5.398 1.00 96.00 187 ILE A CA 1
ATOM 1507 C C . ILE A 1 187 ? -2.450 1.557 6.378 1.00 96.00 187 ILE A C 1
ATOM 1509 O O . ILE A 1 187 ? -2.836 1.143 7.466 1.00 96.00 187 ILE A O 1
ATOM 1513 N N . ILE A 1 188 ? -2.628 2.813 5.984 1.00 95.62 188 ILE A N 1
ATOM 1514 C CA . ILE A 1 188 ? -3.387 3.821 6.727 1.00 95.62 188 ILE A CA 1
ATOM 1515 C C . ILE A 1 188 ? -4.426 4.411 5.781 1.00 95.62 188 ILE A C 1
ATOM 1517 O O . ILE A 1 188 ? -4.088 4.832 4.676 1.00 95.62 188 ILE A O 1
ATOM 1521 N N . VAL A 1 189 ? -5.681 4.466 6.208 1.00 97.19 189 VAL A N 1
ATOM 1522 C CA . VAL A 1 189 ? -6.800 5.024 5.446 1.00 97.19 189 VAL A CA 1
ATOM 1523 C C . VAL A 1 189 ? -7.419 6.177 6.209 1.00 97.19 189 VAL A C 1
ATOM 1525 O O . VAL A 1 189 ? -7.847 6.004 7.343 1.00 97.19 189 VAL A O 1
ATOM 1528 N N . ASN A 1 190 ? -7.542 7.326 5.550 1.00 96.38 190 ASN A N 1
ATOM 1529 C CA . ASN A 1 190 ? -8.087 8.560 6.123 1.00 96.38 190 ASN A CA 1
ATOM 1530 C C . ASN A 1 190 ? -9.376 9.032 5.431 1.00 96.38 190 ASN A C 1
ATOM 1532 O O . ASN A 1 190 ? -9.943 10.055 5.808 1.00 96.38 190 ASN A O 1
ATOM 1536 N N . SER A 1 191 ? -9.852 8.286 4.431 1.00 95.75 191 SER A N 1
ATOM 1537 C CA . SER A 1 191 ? -11.018 8.651 3.624 1.00 95.75 191 SER A CA 1
ATOM 1538 C C . SER A 1 191 ? -12.004 7.496 3.475 1.00 95.75 191 SER A C 1
ATOM 1540 O O . SER A 1 191 ? -11.650 6.318 3.531 1.00 95.75 191 SER A O 1
ATOM 1542 N N . SER A 1 192 ? -13.281 7.833 3.288 1.00 95.25 192 SER A N 1
ATOM 1543 C CA . SER A 1 192 ? -14.330 6.850 2.997 1.00 95.25 192 SER A CA 1
ATOM 1544 C C . SER A 1 192 ? -14.110 6.182 1.635 1.00 95.25 192 SER A C 1
ATOM 1546 O O . SER A 1 192 ? -13.510 6.781 0.747 1.00 95.25 192 SER A O 1
ATOM 1548 N N . GLY A 1 193 ? -14.684 4.997 1.427 1.00 94.50 193 GLY A N 1
ATOM 1549 C CA . GLY A 1 193 ? -14.607 4.246 0.169 1.00 94.50 193 GLY A CA 1
ATOM 1550 C C . GLY A 1 193 ? -13.696 3.024 0.256 1.00 94.50 193 GLY A C 1
ATOM 1551 O O . GLY A 1 193 ? -13.962 2.033 -0.422 1.00 94.50 193 GLY A O 1
ATOM 1552 N N . TYR A 1 194 ? -12.709 3.054 1.153 1.00 96.19 194 TYR A N 1
ATOM 1553 C CA . TYR A 1 194 ? -11.805 1.939 1.420 1.00 96.19 194 TYR A CA 1
ATOM 1554 C C . TYR A 1 194 ? -12.267 1.181 2.660 1.00 96.19 194 TYR A C 1
ATOM 1556 O O . TYR A 1 194 ? -12.509 1.784 3.708 1.00 96.19 194 TYR A O 1
ATOM 1564 N N . LYS A 1 195 ? -12.432 -0.136 2.533 1.00 97.25 195 LYS A N 1
ATOM 1565 C CA . LYS A 1 195 ? -13.156 -0.940 3.521 1.00 97.25 195 LYS A CA 1
ATOM 1566 C C . LYS A 1 195 ? -12.303 -2.043 4.116 1.00 97.25 195 LYS A C 1
ATOM 1568 O O . LYS A 1 195 ? -11.563 -2.693 3.391 1.00 97.25 195 LYS A O 1
ATOM 1573 N N . THR A 1 196 ? -12.465 -2.317 5.402 1.00 97.69 196 THR A N 1
ATOM 1574 C CA . THR A 1 196 ? -11.959 -3.558 6.002 1.00 97.69 196 THR A CA 1
ATOM 1575 C C . THR A 1 196 ? -12.718 -4.773 5.456 1.00 97.69 196 THR A C 1
ATOM 1577 O O . THR A 1 196 ? -13.771 -4.621 4.823 1.00 97.69 196 THR A O 1
ATOM 1580 N N . LYS A 1 197 ? -12.251 -5.995 5.751 1.00 95.69 197 LYS A N 1
ATOM 1581 C CA . LYS A 1 197 ? -12.976 -7.238 5.405 1.00 95.69 197 LYS A CA 1
ATOM 1582 C C . LYS A 1 197 ? -14.405 -7.278 5.956 1.00 95.69 197 LYS A C 1
ATOM 1584 O O . LYS A 1 197 ? -15.305 -7.852 5.349 1.00 95.69 197 LYS A O 1
ATOM 1589 N N . GLU A 1 198 ? -14.628 -6.602 7.076 1.00 95.38 198 GLU A N 1
ATOM 1590 C CA . GLU A 1 198 ? -15.924 -6.459 7.740 1.00 95.38 198 GLU A CA 1
ATOM 1591 C C . GLU A 1 198 ? -16.795 -5.334 7.158 1.00 95.38 198 GLU A C 1
ATOM 1593 O O . GLU A 1 198 ? -17.845 -5.000 7.703 1.00 95.38 198 GLU A O 1
ATOM 1598 N N . ASN A 1 199 ? -16.386 -4.752 6.027 1.00 96.75 199 ASN A N 1
ATOM 1599 C CA . ASN A 1 199 ? -17.052 -3.638 5.355 1.00 96.75 199 ASN A CA 1
ATOM 1600 C C . ASN A 1 199 ? -17.124 -2.340 6.180 1.00 96.75 199 ASN A C 1
ATOM 1602 O O . ASN A 1 199 ? -17.977 -1.487 5.910 1.00 96.75 199 ASN A O 1
ATOM 1606 N N . PHE A 1 200 ? -16.227 -2.146 7.152 1.00 97.94 200 PHE A N 1
ATOM 1607 C CA . PHE A 1 200 ? -16.098 -0.867 7.853 1.00 97.94 200 PHE A CA 1
ATOM 1608 C C . PHE A 1 200 ? -15.142 0.080 7.132 1.00 97.94 200 PHE A C 1
ATOM 1610 O O . PHE A 1 200 ? -14.199 -0.362 6.493 1.00 97.94 200 PHE A O 1
ATOM 1617 N N . GLN A 1 201 ? -15.392 1.384 7.231 1.00 98.06 201 GLN A N 1
ATOM 1618 C CA . GLN A 1 201 ? -14.618 2.442 6.576 1.00 98.06 201 GLN A CA 1
ATOM 1619 C C . GLN A 1 201 ? -14.652 3.718 7.422 1.00 98.06 201 GLN A C 1
ATOM 1621 O O . GLN A 1 201 ? -15.475 3.850 8.336 1.00 98.06 201 GLN A O 1
ATOM 1626 N N . VAL A 1 202 ? -13.808 4.685 7.067 1.00 98.12 202 VAL A N 1
ATOM 1627 C CA . VAL A 1 202 ? -13.856 6.045 7.617 1.00 98.12 202 VAL A CA 1
ATOM 1628 C C . VAL A 1 202 ? -15.256 6.649 7.441 1.00 98.12 202 VAL A C 1
ATOM 1630 O O . VAL A 1 202 ? -15.909 6.478 6.408 1.00 98.12 202 VAL A O 1
ATOM 1633 N N . GLY A 1 203 ? -15.729 7.329 8.485 1.00 98.00 203 GLY A N 1
ATOM 1634 C CA . GLY A 1 203 ? -17.071 7.899 8.605 1.00 98.00 203 GLY A CA 1
ATOM 1635 C C . GLY A 1 203 ? -18.112 6.959 9.224 1.00 98.00 203 GLY A C 1
ATOM 1636 O O . GLY A 1 203 ? -19.214 7.401 9.541 1.00 98.00 203 GLY A O 1
ATOM 1637 N N . HIS A 1 204 ? -17.804 5.672 9.424 1.00 98.44 204 HIS A N 1
ATOM 1638 C CA . HIS A 1 204 ? -18.701 4.772 10.155 1.00 98.44 204 HIS A CA 1
ATOM 1639 C C . HIS A 1 204 ? -18.714 5.076 11.657 1.00 98.44 204 HIS A C 1
ATOM 1641 O O . HIS A 1 204 ? -17.752 5.599 12.209 1.00 98.44 204 HIS A O 1
ATOM 1647 N N . ASN A 1 205 ? -19.811 4.722 12.329 1.00 98.25 205 ASN A N 1
ATOM 1648 C CA . ASN A 1 205 ? -19.946 4.890 13.775 1.00 98.25 205 ASN A CA 1
ATOM 1649 C C . ASN A 1 205 ? -18.906 4.047 14.535 1.00 98.25 205 ASN A C 1
ATOM 1651 O O . ASN A 1 205 ? -18.837 2.831 14.344 1.00 98.25 205 ASN A O 1
ATOM 1655 N N . ALA A 1 206 ? -18.149 4.690 15.421 1.00 97.62 206 ALA A N 1
ATOM 1656 C CA . ALA A 1 206 ? -17.017 4.086 16.113 1.00 97.62 206 ALA A CA 1
ATOM 1657 C C . ALA A 1 206 ? -17.434 2.965 17.073 1.00 97.62 206 ALA A C 1
ATOM 1659 O O . ALA A 1 206 ? -16.818 1.904 17.057 1.00 97.62 206 ALA A O 1
ATOM 1660 N N . ILE A 1 207 ? -18.520 3.142 17.840 1.00 97.00 207 ILE A N 1
ATOM 1661 C CA . ILE A 1 207 ? -19.015 2.114 18.775 1.00 97.00 207 ILE A CA 1
ATOM 1662 C C . ILE A 1 207 ? -19.318 0.812 18.034 1.00 97.00 207 ILE A C 1
ATOM 1664 O O . ILE A 1 207 ? -18.892 -0.259 18.457 1.00 97.00 207 ILE A O 1
ATOM 1668 N N . LYS A 1 208 ? -20.027 0.894 16.902 1.00 97.31 208 LYS A N 1
ATOM 1669 C CA . LYS A 1 208 ? -20.375 -0.293 16.108 1.00 97.31 208 LYS A CA 1
ATOM 1670 C C . LYS A 1 208 ? -19.143 -1.019 15.574 1.00 97.31 208 LYS A C 1
ATOM 1672 O O . LYS A 1 208 ? -19.129 -2.246 15.558 1.00 97.31 208 LYS A O 1
ATOM 1677 N N . VAL A 1 209 ? -18.137 -0.269 15.128 1.00 97.50 209 VAL A N 1
ATOM 1678 C CA . VAL A 1 209 ? -16.884 -0.827 14.602 1.00 97.50 209 VAL A CA 1
ATOM 1679 C C . VAL A 1 209 ? -16.114 -1.524 15.725 1.00 97.50 209 VAL A C 1
ATOM 1681 O O . VAL A 1 209 ? -15.786 -2.702 15.598 1.00 97.50 209 VAL A O 1
ATOM 1684 N N . ILE A 1 210 ? -15.904 -0.828 16.846 1.00 95.88 210 ILE A N 1
ATOM 1685 C CA . ILE A 1 210 ? -15.157 -1.324 18.009 1.00 95.88 210 ILE A CA 1
ATOM 1686 C C . ILE A 1 210 ? -15.811 -2.583 18.583 1.00 95.88 210 ILE A C 1
ATOM 1688 O O . ILE A 1 210 ? -15.134 -3.591 18.761 1.00 95.88 210 ILE A O 1
ATOM 1692 N N . GLU A 1 211 ? -17.127 -2.582 18.810 1.00 95.69 211 GLU A N 1
ATOM 1693 C CA . GLU A 1 211 ? -17.832 -3.761 19.334 1.00 95.69 211 GLU A CA 1
ATOM 1694 C C . GLU A 1 211 ? -17.783 -4.950 18.360 1.00 95.69 211 GLU A C 1
ATOM 1696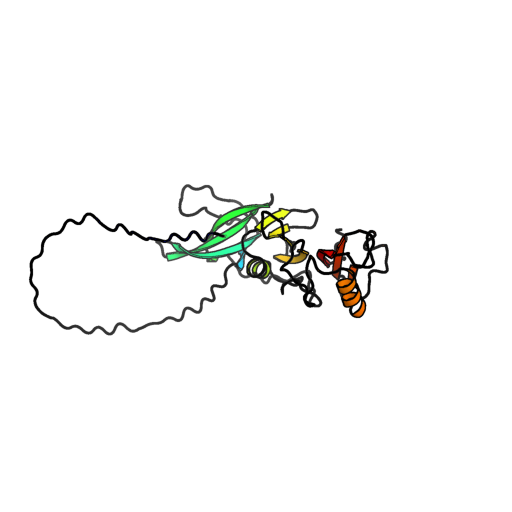 O O . GLU A 1 211 ? -17.669 -6.101 18.784 1.00 95.69 211 GLU A O 1
ATOM 1701 N N . SER A 1 212 ? -17.794 -4.690 17.047 1.00 96.44 212 SER A N 1
ATOM 1702 C CA . SER A 1 212 ? -17.617 -5.744 16.046 1.00 96.44 212 SER A CA 1
ATOM 1703 C C . SER A 1 212 ? -16.226 -6.378 16.131 1.00 96.44 212 SER A C 1
ATOM 1705 O O . SER A 1 212 ? -16.122 -7.605 16.160 1.00 96.44 212 SER A O 1
ATOM 1707 N N . TYR A 1 213 ? -15.161 -5.576 16.198 1.00 96.00 213 TYR A N 1
ATOM 1708 C CA . TYR A 1 213 ? -13.783 -6.084 16.255 1.00 96.00 213 TYR A CA 1
ATOM 1709 C C . TYR A 1 213 ? -13.445 -6.733 17.601 1.00 96.00 213 TYR A C 1
ATOM 1711 O O . TYR A 1 213 ? -12.810 -7.785 17.631 1.00 96.00 213 TYR A O 1
ATOM 1719 N N . LYS A 1 214 ? -13.982 -6.206 18.703 1.00 93.94 214 LYS A N 1
ATOM 1720 C CA . LYS A 1 214 ? -13.866 -6.786 20.049 1.00 93.94 214 LYS A CA 1
ATOM 1721 C C . LYS A 1 214 ? -14.429 -8.201 20.155 1.00 93.94 214 LYS A C 1
ATOM 1723 O O . LYS A 1 214 ? -13.974 -8.989 20.976 1.00 93.94 214 LYS A O 1
ATOM 1728 N N . SER A 1 215 ? -15.418 -8.542 19.330 1.00 92.88 215 SER A N 1
ATOM 1729 C CA . SER A 1 215 ? -15.966 -9.903 19.282 1.00 92.88 215 SER A CA 1
ATOM 1730 C C . SER A 1 215 ? -15.055 -10.918 18.573 1.00 92.88 215 SER A C 1
ATOM 1732 O O . SER A 1 215 ? -15.332 -12.116 18.631 1.00 92.88 215 SER A O 1
ATOM 1734 N N . LYS A 1 216 ? -13.994 -10.453 17.896 1.00 92.50 216 LYS A N 1
ATOM 1735 C CA . LYS A 1 216 ? -13.142 -11.252 16.998 1.00 92.50 216 LYS A CA 1
ATOM 1736 C C . LYS A 1 216 ? -11.691 -11.324 17.439 1.00 92.50 216 LYS A C 1
ATOM 1738 O O . LYS A 1 216 ? -11.077 -12.378 17.309 1.00 92.50 216 LYS A O 1
ATOM 1743 N N . TYR A 1 217 ? -11.170 -10.211 17.932 1.00 92.44 217 TYR A N 1
ATOM 1744 C CA . TYR A 1 217 ? -9.754 -10.025 18.194 1.00 92.44 217 TYR A CA 1
ATOM 1745 C C . TYR A 1 217 ? -9.524 -9.589 19.632 1.00 92.44 217 TYR A C 1
ATOM 1747 O O . TYR A 1 217 ? -10.403 -9.005 20.275 1.00 92.44 217 TYR A O 1
ATOM 1755 N N . GLU A 1 218 ? -8.329 -9.881 20.133 1.00 88.56 218 GLU A N 1
ATOM 1756 C CA . GLU A 1 218 ? -7.918 -9.424 21.449 1.00 88.56 218 GLU A CA 1
ATOM 1757 C C . GLU A 1 218 ? -7.691 -7.910 21.390 1.00 88.56 218 GLU A C 1
ATOM 1759 O O . GLU A 1 218 ? -6.988 -7.394 20.523 1.00 88.56 218 GLU A O 1
ATOM 1764 N N . MET A 1 219 ? -8.359 -7.174 22.276 1.00 84.44 219 MET A N 1
ATOM 1765 C CA . MET A 1 219 ? -8.116 -5.740 22.413 1.00 84.44 219 MET A CA 1
ATOM 1766 C C . MET A 1 219 ? -6.725 -5.516 22.985 1.00 84.44 219 MET A C 1
ATOM 1768 O O . MET A 1 219 ? -6.270 -6.296 23.820 1.00 84.44 219 MET A O 1
ATOM 1772 N N . ASN A 1 220 ? -6.099 -4.399 22.630 1.00 76.75 220 ASN A N 1
ATOM 1773 C CA . ASN A 1 220 ? -4.856 -4.003 23.260 1.00 76.75 220 ASN A CA 1
ATOM 1774 C C . ASN A 1 220 ? -5.092 -3.687 24.749 1.00 76.75 220 ASN A C 1
ATOM 1776 O O . ASN A 1 220 ? -5.528 -2.597 25.110 1.00 76.75 220 ASN A O 1
ATOM 1780 N N . THR A 1 221 ? -4.830 -4.648 25.633 1.00 62.09 221 THR A N 1
ATOM 1781 C CA . THR A 1 221 ? -4.894 -4.435 27.087 1.00 62.09 221 THR A CA 1
ATOM 1782 C C . THR A 1 221 ? -3.567 -3.962 27.668 1.00 62.09 221 THR A C 1
ATOM 1784 O O . THR A 1 221 ? -3.539 -3.460 28.795 1.00 62.09 221 THR A O 1
ATOM 1787 N N . ASP A 1 222 ? -2.480 -4.091 26.907 1.00 57.31 222 ASP A N 1
ATOM 1788 C CA . ASP A 1 222 ? -1.160 -3.635 27.309 1.00 57.31 222 ASP A CA 1
ATOM 1789 C C . ASP A 1 222 ? -0.981 -2.163 26.921 1.00 57.31 222 ASP A C 1
ATOM 1791 O O . ASP A 1 222 ? -0.711 -1.800 25.775 1.00 57.31 222 ASP A O 1
ATOM 1795 N N . GLN A 1 223 ? -1.036 -1.288 27.931 1.00 52.12 223 GLN A N 1
ATOM 1796 C CA . GLN A 1 223 ? -0.689 0.142 27.830 1.00 52.12 223 GLN A CA 1
ATOM 1797 C C . GLN A 1 223 ? 0.717 0.400 27.240 1.00 52.12 223 GLN A C 1
ATOM 1799 O O . GLN A 1 223 ? 1.097 1.544 27.022 1.00 52.12 223 GLN A O 1
ATOM 1804 N N . GLN A 1 224 ? 1.518 -0.644 27.009 1.00 49.81 224 GLN A N 1
ATOM 1805 C CA . GLN A 1 224 ? 2.849 -0.543 26.420 1.00 49.81 224 GLN A CA 1
ATOM 1806 C C . GLN A 1 224 ? 2.845 -0.444 24.893 1.00 49.81 224 GLN A C 1
ATOM 1808 O O . GLN A 1 224 ? 3.830 0.047 24.353 1.00 49.81 224 GLN A O 1
ATOM 1813 N N . LEU A 1 225 ? 1.778 -0.877 24.208 1.00 54.38 225 LEU A N 1
ATOM 1814 C CA . LEU A 1 225 ? 1.749 -0.860 22.744 1.00 54.38 225 LEU A CA 1
ATOM 1815 C C . LEU A 1 225 ? 1.212 0.464 22.189 1.00 54.38 225 LEU A C 1
ATOM 1817 O O . LEU A 1 225 ? 1.842 1.018 21.301 1.00 54.38 225 LEU A O 1
ATOM 1821 N N . PHE A 1 226 ? 0.133 1.029 22.750 1.00 59.34 226 PHE A N 1
ATOM 1822 C CA . PHE A 1 226 ? -0.434 2.317 22.313 1.00 59.34 226 PHE A CA 1
ATOM 1823 C C . PHE A 1 226 ? -1.178 3.009 23.464 1.00 59.34 226 PHE A C 1
ATOM 1825 O O . PHE A 1 226 ? -2.093 2.436 24.056 1.00 59.34 226 PHE A O 1
ATOM 1832 N N . ASN A 1 227 ? -0.777 4.239 23.803 1.00 53.84 227 ASN A N 1
ATOM 1833 C CA . ASN A 1 227 ? -1.239 4.930 25.016 1.00 53.84 227 ASN A CA 1
ATOM 1834 C C . ASN A 1 227 ? -2.544 5.719 24.851 1.00 53.84 227 ASN A C 1
ATOM 1836 O O . ASN A 1 227 ? -3.211 5.991 25.850 1.00 53.84 227 ASN A O 1
ATOM 1840 N N . ASP A 1 228 ? -2.909 6.116 23.630 1.00 65.31 228 ASP A N 1
ATOM 1841 C CA . ASP A 1 228 ? -3.947 7.136 23.478 1.00 65.31 228 ASP A CA 1
ATOM 1842 C C . ASP A 1 228 ? -5.372 6.567 23.463 1.00 65.31 228 ASP A C 1
ATOM 1844 O O . ASP A 1 228 ? -6.261 7.237 24.002 1.00 65.31 228 ASP A O 1
ATOM 1848 N N . ARG A 1 229 ? -5.593 5.368 22.887 1.00 74.06 229 ARG A N 1
ATOM 1849 C CA . ARG A 1 229 ? -6.910 4.692 22.779 1.00 74.06 229 ARG A CA 1
ATOM 1850 C C . ARG A 1 229 ? -6.811 3.158 22.647 1.00 74.06 229 ARG A C 1
ATOM 1852 O O . ARG A 1 229 ? -7.143 2.606 21.594 1.00 74.06 229 ARG A O 1
ATOM 1859 N N . PRO A 1 230 ? -6.357 2.443 23.692 1.00 82.62 230 PRO A N 1
ATOM 1860 C CA . PRO A 1 230 ? -6.241 0.980 23.664 1.00 82.62 230 PRO A CA 1
ATOM 1861 C C . PRO A 1 230 ? -7.555 0.269 23.300 1.00 82.62 230 PRO A C 1
ATOM 1863 O O . PRO A 1 230 ? -7.545 -0.822 22.736 1.00 82.62 230 PRO A O 1
ATOM 1866 N N . GLU A 1 231 ? -8.702 0.892 23.577 1.00 86.69 231 GLU A N 1
ATOM 1867 C CA . GLU A 1 231 ? -10.023 0.338 23.304 1.00 86.69 231 GLU A CA 1
ATOM 1868 C C . GLU A 1 231 ? -10.386 0.211 21.817 1.00 86.69 231 GLU A C 1
ATOM 1870 O O . GLU A 1 231 ? -11.345 -0.483 21.480 1.00 86.69 231 GLU A O 1
ATOM 1875 N N . SER A 1 232 ? -9.644 0.878 20.934 1.00 91.62 232 SER A N 1
ATOM 1876 C CA . SER A 1 232 ? -9.865 0.867 19.485 1.00 91.62 232 SER A CA 1
ATOM 1877 C C . SER A 1 232 ? -8.738 0.208 18.697 1.00 91.62 232 SER A C 1
ATOM 1879 O O . SER A 1 232 ? -8.690 0.330 17.473 1.00 91.62 232 SER A O 1
ATOM 1881 N N . THR A 1 233 ? -7.852 -0.494 19.393 1.00 92.38 233 THR A N 1
ATOM 1882 C CA . THR A 1 233 ? -6.678 -1.152 18.827 1.00 92.38 233 THR A CA 1
ATOM 1883 C C . THR A 1 233 ? -6.769 -2.640 19.133 1.00 92.38 233 THR A C 1
ATOM 1885 O O . THR A 1 233 ? -7.002 -3.031 20.278 1.00 92.38 233 THR A O 1
ATOM 1888 N N . PHE A 1 234 ? -6.614 -3.475 18.111 1.00 92.25 234 PHE A N 1
ATOM 1889 C CA . PHE A 1 234 ? -6.843 -4.914 18.204 1.00 92.25 234 PHE A CA 1
ATOM 1890 C C . PHE A 1 234 ? -5.635 -5.687 17.684 1.00 92.25 234 PHE A C 1
ATOM 1892 O O . PHE A 1 234 ? -5.180 -5.432 16.568 1.00 92.25 234 PHE A O 1
ATOM 1899 N N . ASP A 1 235 ? -5.154 -6.643 18.478 1.00 90.75 235 ASP A N 1
ATOM 1900 C CA . ASP A 1 235 ? -4.170 -7.637 18.056 1.00 90.75 235 ASP A CA 1
ATOM 1901 C C . ASP A 1 235 ? -4.869 -8.672 17.168 1.00 90.75 235 ASP A C 1
ATOM 1903 O O . ASP A 1 235 ? -5.778 -9.392 17.597 1.00 90.75 235 ASP A O 1
ATOM 1907 N N . ILE A 1 236 ? -4.460 -8.718 15.902 1.00 90.94 236 ILE A N 1
ATOM 1908 C CA . ILE A 1 236 ? -5.016 -9.633 14.900 1.00 90.94 236 ILE A CA 1
ATOM 1909 C C . ILE A 1 236 ? -4.140 -10.883 14.706 1.00 90.94 236 ILE A C 1
ATOM 1911 O O . ILE A 1 236 ? -4.371 -11.659 13.776 1.00 90.94 236 ILE A O 1
ATOM 1915 N N . GLY A 1 237 ? -3.171 -11.104 15.599 1.00 86.94 237 GLY A N 1
ATOM 1916 C CA . GLY A 1 237 ? -2.243 -12.228 15.619 1.00 86.94 237 GLY A CA 1
ATOM 1917 C C . GLY A 1 237 ? -0.921 -11.939 14.907 1.00 86.94 237 GLY A C 1
ATOM 1918 O O . GLY A 1 237 ? -0.795 -10.987 14.141 1.00 86.94 237 GLY A O 1
ATOM 1919 N N . ASP A 1 238 ? 0.078 -12.793 15.157 1.00 84.62 238 ASP A N 1
ATOM 1920 C CA . ASP A 1 238 ? 1.390 -12.796 14.485 1.00 84.62 238 ASP A CA 1
ATOM 1921 C C . ASP A 1 238 ? 2.146 -11.448 14.530 1.00 84.62 238 ASP A C 1
ATOM 1923 O O . ASP A 1 238 ? 2.968 -11.150 13.663 1.00 84.62 238 ASP A O 1
ATOM 1927 N N . GLY A 1 239 ? 1.881 -10.634 15.558 1.00 86.25 239 GLY A N 1
ATOM 1928 C CA . GLY A 1 239 ? 2.503 -9.322 15.741 1.00 86.25 239 GLY A CA 1
ATOM 1929 C C . GLY A 1 239 ? 1.902 -8.218 14.871 1.00 86.25 239 GLY A C 1
ATOM 1930 O O . GLY A 1 239 ? 2.569 -7.208 14.655 1.00 86.25 239 GLY A O 1
ATOM 1931 N N . TYR A 1 240 ? 0.679 -8.386 14.361 1.00 90.31 240 TYR A N 1
ATOM 1932 C CA . TYR A 1 240 ? -0.037 -7.364 13.598 1.00 90.31 240 TYR A CA 1
ATOM 1933 C C . TYR A 1 240 ? -1.183 -6.754 14.395 1.00 90.31 240 TYR A C 1
ATOM 1935 O O . TYR A 1 240 ? -1.821 -7.406 15.219 1.00 90.31 240 TYR A O 1
ATOM 1943 N N . VAL A 1 241 ? -1.480 -5.497 14.087 1.00 91.88 241 VAL A N 1
ATOM 1944 C CA . VAL A 1 241 ? -2.545 -4.722 14.712 1.00 91.88 241 VAL A CA 1
ATOM 1945 C C . VAL A 1 241 ? -3.409 -4.060 13.659 1.00 91.88 241 VAL A C 1
ATOM 1947 O O . VAL A 1 241 ? -2.917 -3.598 12.626 1.00 91.88 241 VAL A O 1
ATOM 1950 N N . ILE A 1 242 ? -4.702 -3.975 13.966 1.00 94.25 242 ILE A N 1
ATOM 1951 C CA . ILE A 1 242 ? -5.613 -3.024 13.338 1.00 94.25 242 ILE A CA 1
ATOM 1952 C C . ILE A 1 242 ? -6.067 -1.983 14.366 1.00 94.25 242 ILE A C 1
ATOM 1954 O O . ILE A 1 242 ? -6.482 -2.319 15.477 1.00 94.25 242 ILE A O 1
ATOM 1958 N N . GLU A 1 243 ? -5.988 -0.711 13.995 1.00 94.38 243 GLU A N 1
ATOM 1959 C CA . GLU A 1 243 ? -6.364 0.427 14.829 1.00 94.38 243 GLU A CA 1
ATOM 1960 C C . GLU A 1 243 ? -7.453 1.261 14.154 1.00 94.38 243 GLU A C 1
ATOM 1962 O O . GLU A 1 243 ? -7.398 1.542 12.954 1.00 94.38 243 GLU A O 1
ATOM 1967 N N . PHE A 1 244 ? -8.428 1.693 14.952 1.00 95.75 244 PHE A N 1
ATOM 1968 C CA . PHE A 1 244 ? -9.543 2.529 14.530 1.00 95.75 244 PHE A CA 1
ATOM 1969 C C . PHE A 1 244 ? -9.519 3.871 15.256 1.00 95.75 244 PHE A C 1
ATOM 1971 O O . PHE A 1 244 ? -10.070 4.023 16.343 1.00 95.75 244 PHE A O 1
ATOM 1978 N N . ASN A 1 245 ? -8.943 4.888 14.629 1.00 95.12 245 ASN A N 1
ATOM 1979 C CA . ASN A 1 245 ? -9.001 6.240 15.164 1.00 95.12 245 ASN A CA 1
ATOM 1980 C C . ASN A 1 245 ? -10.395 6.837 14.961 1.00 95.12 245 ASN A C 1
ATOM 1982 O O . ASN A 1 245 ? -11.007 6.668 13.907 1.00 95.12 245 ASN A O 1
ATOM 1986 N N . TYR A 1 246 ? -10.900 7.546 15.972 1.00 95.81 246 TYR A N 1
ATOM 1987 C CA . TYR A 1 246 ? -12.226 8.160 15.942 1.00 95.81 246 TYR A CA 1
ATOM 1988 C C . TYR A 1 246 ? -12.269 9.562 16.557 1.00 95.81 246 TYR A C 1
ATOM 1990 O O . TYR A 1 246 ? -11.368 9.991 17.279 1.00 95.81 246 TYR A O 1
ATOM 1998 N N . GLU A 1 247 ? -13.344 10.289 16.288 1.00 94.88 247 GLU A N 1
ATOM 1999 C CA . GLU A 1 247 ? -13.663 11.551 16.954 1.00 94.88 247 GLU A CA 1
ATOM 2000 C C . GLU A 1 247 ? -15.133 11.579 17.381 1.00 94.88 247 GLU A C 1
ATOM 2002 O O . GLU A 1 247 ? -15.958 11.005 16.670 1.00 94.88 247 GLU A O 1
ATOM 2007 N N . PRO A 1 248 ? -15.486 12.247 18.502 1.00 93.56 248 PRO A N 1
ATOM 2008 C CA . PRO A 1 248 ? -14.599 12.921 19.467 1.00 93.56 248 PRO A CA 1
ATOM 2009 C C . PRO A 1 248 ? -13.757 11.937 20.303 1.00 93.56 248 PRO A C 1
ATOM 2011 O O . PRO A 1 248 ? -13.924 10.728 20.192 1.00 93.56 248 PRO A O 1
ATOM 2014 N N . LYS A 1 249 ? -12.826 12.450 21.130 1.00 86.88 249 LYS A N 1
ATOM 2015 C CA . LYS A 1 249 ? -11.896 11.614 21.922 1.00 86.88 249 LYS A CA 1
ATOM 2016 C C . LYS A 1 249 ? -12.600 10.660 22.885 1.00 86.88 249 LYS A C 1
ATOM 2018 O O . LYS A 1 249 ? -12.140 9.537 23.052 1.00 86.88 249 LYS A O 1
ATOM 2023 N N . GLU A 1 250 ? -13.681 11.107 23.510 1.00 90.06 250 GLU A N 1
ATOM 2024 C CA . GLU A 1 250 ? -14.527 10.240 24.325 1.00 90.06 250 GLU A CA 1
ATOM 2025 C C . GLU A 1 250 ? -15.462 9.453 23.405 1.00 90.06 250 GLU A C 1
ATOM 2027 O O . GLU A 1 250 ? -16.178 10.041 22.592 1.00 90.06 250 GLU A O 1
ATOM 2032 N N . LEU A 1 251 ? -15.435 8.125 23.520 1.00 91.69 251 LEU A N 1
ATOM 2033 C CA . LEU A 1 251 ? -16.274 7.252 22.710 1.00 91.69 251 LEU A CA 1
ATOM 2034 C C . LEU A 1 251 ? -17.750 7.425 23.103 1.00 91.69 251 LEU A C 1
ATOM 2036 O O . LEU A 1 251 ? -18.133 7.174 24.245 1.00 91.69 251 LEU A O 1
ATOM 2040 N N . GLY A 1 252 ? -18.582 7.830 22.145 1.00 93.06 252 GLY A N 1
ATOM 2041 C CA . GLY A 1 252 ? -20.012 8.063 22.320 1.00 93.06 252 GLY A CA 1
ATOM 2042 C C . GLY A 1 252 ? -20.820 7.739 21.062 1.00 93.06 252 GLY A C 1
ATOM 2043 O O . GLY A 1 252 ? -20.280 7.333 20.034 1.00 93.06 252 GLY A O 1
ATOM 2044 N N . GLU A 1 253 ? -22.142 7.905 21.138 1.00 95.19 253 GLU A N 1
ATOM 2045 C CA . GLU A 1 253 ? -23.059 7.553 20.038 1.00 95.19 253 GLU A CA 1
ATOM 2046 C C . GLU A 1 253 ? -22.794 8.345 18.750 1.00 95.19 253 GLU A C 1
ATOM 2048 O O . GLU A 1 253 ? -22.997 7.822 17.658 1.00 95.19 253 GLU A O 1
ATOM 2053 N N . GLU A 1 254 ? -22.275 9.566 18.873 1.00 96.00 254 GLU A N 1
ATOM 2054 C CA . GLU A 1 254 ? -21.909 10.429 17.744 1.00 96.00 254 GLU A CA 1
ATOM 2055 C C . GLU A 1 254 ? -20.478 10.187 17.239 1.00 96.00 254 GLU A C 1
ATOM 2057 O O . GLU A 1 254 ? -20.050 10.827 16.280 1.00 96.00 254 GLU A O 1
ATOM 2062 N N . SER A 1 255 ? -19.711 9.289 17.873 1.00 97.38 255 SER A N 1
ATOM 2063 C CA . SER A 1 255 ? -18.327 9.050 17.473 1.00 97.38 255 SER A CA 1
ATOM 2064 C C . SER A 1 255 ? -18.249 8.392 16.100 1.00 97.38 255 SER A C 1
ATOM 2066 O O . SER A 1 255 ? -18.917 7.387 15.836 1.00 97.38 255 SER A O 1
ATOM 2068 N N . ILE A 1 256 ? -17.380 8.922 15.243 1.00 98.12 256 ILE A N 1
ATOM 2069 C CA . ILE A 1 256 ? -17.126 8.422 13.891 1.00 98.12 256 ILE A CA 1
ATOM 2070 C C . ILE A 1 256 ? -15.663 8.029 13.725 1.00 98.12 256 ILE A C 1
ATOM 2072 O O . ILE A 1 256 ? -14.778 8.684 14.269 1.00 98.12 256 ILE A O 1
ATOM 2076 N N . ILE A 1 257 ? -15.407 6.978 12.950 1.00 98.12 257 ILE A N 1
ATOM 2077 C CA . ILE A 1 257 ? -14.056 6.598 12.538 1.00 98.12 257 ILE A CA 1
ATOM 2078 C C . ILE A 1 257 ? -13.487 7.691 11.637 1.00 98.12 257 ILE A C 1
ATOM 2080 O O . ILE A 1 257 ? -14.109 8.057 10.640 1.00 98.12 257 ILE A O 1
ATOM 2084 N N . THR A 1 258 ? -12.301 8.182 11.968 1.00 96.94 258 THR A N 1
ATOM 2085 C CA . THR A 1 258 ? -11.557 9.187 11.204 1.00 96.94 258 THR A CA 1
ATOM 2086 C C . THR A 1 258 ? -10.352 8.594 10.488 1.00 96.94 258 THR A C 1
ATOM 2088 O O . THR A 1 258 ? -9.950 9.123 9.457 1.00 96.94 258 THR A O 1
ATOM 2091 N N . SER A 1 259 ? -9.806 7.479 10.981 1.00 96.88 259 SER A N 1
ATOM 2092 C CA . SER A 1 259 ? -8.735 6.750 10.303 1.00 96.88 259 SER A CA 1
ATOM 2093 C C . SER A 1 259 ? -8.735 5.267 10.681 1.00 96.88 259 SER A C 1
ATOM 2095 O O . SER A 1 259 ? -9.191 4.895 11.764 1.00 96.88 259 SER A O 1
ATOM 2097 N N . ILE A 1 260 ? -8.257 4.422 9.770 1.00 97.62 260 ILE A N 1
ATOM 2098 C CA . ILE A 1 260 ? -8.073 2.981 9.971 1.00 97.62 260 ILE A CA 1
ATOM 2099 C C . ILE A 1 260 ? -6.636 2.635 9.599 1.00 97.62 260 ILE A C 1
ATOM 2101 O O . ILE A 1 260 ? -6.219 2.915 8.475 1.00 97.62 260 ILE A O 1
ATOM 2105 N N . SER A 1 261 ? -5.912 1.985 10.503 1.00 95.31 261 SER A N 1
ATOM 2106 C CA . SER A 1 261 ? -4.517 1.589 10.294 1.00 95.31 261 SER A CA 1
ATOM 2107 C C . SER A 1 261 ? -4.361 0.079 10.453 1.00 95.31 261 SER A C 1
ATOM 2109 O O . SER A 1 261 ? -4.929 -0.497 11.372 1.00 95.31 261 SER A O 1
ATOM 2111 N N . LEU A 1 262 ? -3.588 -0.561 9.577 1.00 94.94 262 LEU A N 1
ATOM 2112 C CA . LEU A 1 262 ? -3.226 -1.981 9.620 1.00 94.94 262 LEU A CA 1
ATOM 2113 C C . LEU A 1 262 ? -1.709 -2.104 9.474 1.00 94.94 262 LEU A C 1
ATOM 2115 O O . LEU A 1 262 ? -1.161 -1.645 8.470 1.00 94.94 262 LEU A O 1
ATOM 2119 N N . TYR A 1 263 ? -1.028 -2.705 10.449 1.00 91.12 263 TYR A N 1
ATOM 2120 C CA . TYR A 1 263 ? 0.437 -2.718 10.481 1.00 91.12 263 TYR A CA 1
ATOM 2121 C C . TYR A 1 263 ? 1.035 -3.793 11.397 1.00 91.12 263 TYR A C 1
ATOM 2123 O O . TYR A 1 263 ? 0.323 -4.464 12.138 1.00 91.12 263 TYR A O 1
ATOM 2131 N N . ASN A 1 264 ? 2.358 -3.962 11.334 1.00 86.75 264 ASN A N 1
ATOM 2132 C CA . ASN A 1 264 ? 3.135 -4.866 12.180 1.00 86.75 264 ASN A CA 1
ATOM 2133 C C . ASN A 1 264 ? 3.788 -4.122 13.367 1.00 86.75 264 ASN A C 1
ATOM 2135 O O . ASN A 1 264 ? 4.353 -3.047 13.193 1.00 86.75 264 ASN A O 1
ATOM 2139 N N . ILE A 1 265 ? 3.739 -4.694 14.571 1.00 78.62 265 ILE A N 1
ATOM 2140 C CA . ILE A 1 265 ? 4.267 -4.100 15.812 1.00 78.62 265 ILE A CA 1
ATOM 2141 C C . ILE A 1 265 ? 5.768 -4.379 15.994 1.00 78.62 265 ILE A C 1
ATOM 2143 O O . ILE A 1 265 ? 6.478 -3.590 16.616 1.00 78.62 265 ILE A O 1
ATOM 2147 N N . THR A 1 266 ? 6.269 -5.508 15.482 1.00 66.94 266 THR A N 1
ATOM 2148 C CA . THR A 1 266 ? 7.625 -6.007 15.780 1.00 66.94 266 THR A CA 1
ATOM 2149 C C . THR A 1 266 ? 8.769 -5.131 15.266 1.00 66.94 266 THR A C 1
ATOM 2151 O O . THR A 1 266 ? 9.897 -5.318 15.720 1.00 66.94 266 THR A O 1
ATOM 2154 N N . ASP A 1 267 ? 8.494 -4.142 14.417 1.00 58.91 267 ASP A N 1
ATOM 2155 C CA . ASP A 1 267 ? 9.494 -3.158 13.992 1.00 58.91 267 ASP A CA 1
ATOM 2156 C C . ASP A 1 267 ? 9.732 -2.031 15.019 1.00 58.91 267 ASP A C 1
ATOM 2158 O O . ASP A 1 267 ? 10.665 -1.258 14.842 1.00 58.91 267 ASP A O 1
ATOM 2162 N N . GLY A 1 268 ? 8.966 -1.942 16.120 1.00 47.50 268 GLY A N 1
ATOM 2163 C CA . GLY A 1 268 ? 9.212 -0.949 17.186 1.00 47.50 268 GLY A CA 1
ATOM 2164 C C . GLY A 1 268 ? 9.117 0.514 16.727 1.00 47.50 268 GLY A C 1
ATOM 2165 O O . GLY A 1 268 ? 9.624 1.411 17.398 1.00 47.50 268 GLY A O 1
ATOM 2166 N N . ASP A 1 269 ? 8.473 0.720 15.586 1.00 47.06 269 ASP A N 1
ATOM 2167 C CA . ASP A 1 269 ? 8.535 1.904 14.743 1.00 47.06 269 ASP A CA 1
ATOM 2168 C C . ASP A 1 269 ? 7.148 2.580 14.742 1.00 47.06 269 ASP A C 1
ATOM 2170 O O . ASP A 1 269 ? 6.420 2.527 13.751 1.00 47.06 269 ASP A O 1
ATOM 2174 N N . TRP A 1 270 ? 6.758 3.158 15.888 1.00 47.34 270 TRP A N 1
ATOM 2175 C CA . TRP A 1 270 ? 5.507 3.918 16.061 1.00 47.34 270 TRP A CA 1
ATOM 2176 C C . TRP A 1 270 ? 5.703 5.142 16.958 1.00 47.34 270 TRP A C 1
ATOM 2178 O O . TRP A 1 270 ? 6.262 4.985 18.069 1.00 47.34 270 TRP A O 1
#

pLDDT: mean 75.96, std 22.29, range [28.19, 98.44]

Radius of gyration: 28.89 Å; chains: 1; bounding box: 83×55×94 Å